Protein AF-A0A952ETC1-F1 (afdb_monomer_lite)

pLDDT: mean 70.65, std 22.31, range [25.22, 95.69]

Secondary structure (DSSP, 8-state):
----S-TTSGGG------HHHHT-HHHHHHHHHHB-TTSSEEEEEE--SS-TTSHHHHHHHHHHHHHHHHTSTTSTTTTPEEEEESHHHHHHHHHHHHHHHHHHHHHHHHHHHHHHHHHHHS-SHHHHHHHHHHHHHHHHHHHHHHHIIIIIS--PPPTTHHHHHHHHHHHHHHHHHHHHHHHHHHHHHTT--HHHHHHHHHHHHHHHHHHHHHHHHHHHHTTHHHHHHHHHHHTTS---------------------------------------------EEEEEE---

Structure (mmCIF, N/CA/C/O backbone):
data_AF-A0A952ETC1-F1
#
_entry.id   AF-A0A952ETC1-F1
#
loop_
_atom_site.group_PDB
_atom_site.id
_atom_site.type_symbol
_atom_site.label_atom_id
_atom_site.label_alt_id
_atom_site.label_comp_id
_atom_site.label_asym_id
_atom_site.label_entity_id
_atom_site.label_seq_id
_atom_site.pdbx_PDB_ins_code
_atom_site.Cartn_x
_atom_site.Cartn_y
_atom_site.Cartn_z
_atom_site.occupancy
_atom_site.B_iso_or_equiv
_atom_site.auth_seq_id
_atom_site.auth_comp_id
_ato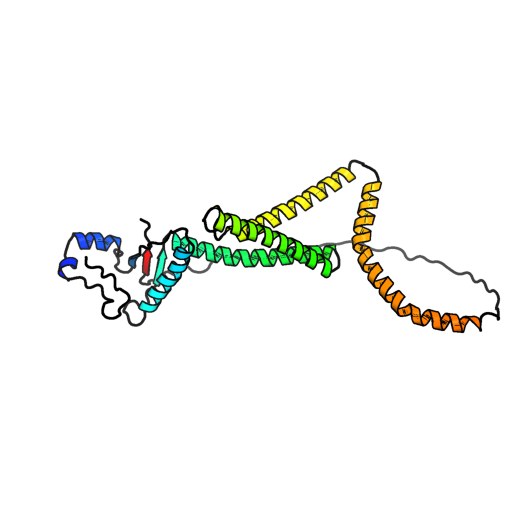m_site.auth_asym_id
_atom_site.auth_atom_id
_atom_site.pdbx_PDB_model_num
ATOM 1 N N . MET A 1 1 ? -15.601 1.749 38.474 1.00 36.84 1 MET A N 1
ATOM 2 C CA . MET A 1 1 ? -15.675 0.880 37.281 1.00 36.84 1 MET A CA 1
ATOM 3 C C . MET A 1 1 ? -14.584 -0.172 37.397 1.00 36.84 1 MET A C 1
ATOM 5 O O . MET A 1 1 ? -13.421 0.172 37.267 1.00 36.84 1 MET A O 1
ATOM 9 N N . ALA A 1 2 ? -14.925 -1.417 37.734 1.00 35.72 2 ALA A N 1
ATOM 10 C CA . ALA A 1 2 ? -13.946 -2.503 37.799 1.00 35.72 2 ALA A CA 1
ATOM 11 C C . ALA A 1 2 ? -13.837 -3.152 36.414 1.00 35.72 2 ALA A C 1
ATOM 13 O O . ALA A 1 2 ? -14.447 -4.184 36.149 1.00 35.72 2 ALA A O 1
ATOM 14 N N . MET A 1 3 ? -13.108 -2.505 35.508 1.00 43.03 3 MET A N 1
ATOM 15 C CA . MET A 1 3 ? -12.699 -3.138 34.259 1.00 43.03 3 MET A CA 1
ATOM 16 C C . MET A 1 3 ? -11.539 -4.069 34.627 1.00 43.03 3 MET A C 1
ATOM 18 O O . MET A 1 3 ? -10.438 -3.619 34.925 1.00 43.03 3 MET A O 1
ATOM 22 N N . ARG A 1 4 ? -11.834 -5.363 34.794 1.00 48.06 4 ARG A N 1
ATOM 23 C CA . ARG A 1 4 ? -10.835 -6.357 35.203 1.00 48.06 4 ARG A CA 1
ATOM 24 C C . ARG A 1 4 ? -9.867 -6.598 34.044 1.00 48.06 4 ARG A C 1
ATOM 26 O O . ARG A 1 4 ? -10.299 -6.939 32.949 1.00 48.06 4 ARG A O 1
ATOM 33 N N . ASN A 1 5 ? -8.568 -6.520 34.321 1.00 54.66 5 ASN A N 1
ATOM 34 C CA . ASN A 1 5 ? -7.472 -6.715 33.358 1.00 54.66 5 ASN A CA 1
ATOM 35 C C . ASN A 1 5 ? -7.361 -8.152 32.789 1.00 54.66 5 ASN A C 1
ATOM 37 O O . ASN A 1 5 ? -6.438 -8.448 32.036 1.00 54.66 5 ASN A O 1
ATOM 41 N N . ASN A 1 6 ? -8.302 -9.046 33.118 1.00 48.94 6 ASN A N 1
ATOM 42 C CA . ASN A 1 6 ? -8.265 -10.477 32.803 1.00 48.94 6 ASN A CA 1
ATOM 43 C C . ASN A 1 6 ? -9.378 -10.882 31.822 1.00 48.94 6 ASN A C 1
ATOM 45 O O . ASN A 1 6 ? -10.048 -11.894 32.011 1.00 48.94 6 ASN A O 1
ATOM 49 N N . ALA A 1 7 ? -9.571 -10.119 30.742 1.00 52.34 7 ALA A N 1
ATOM 50 C CA . ALA A 1 7 ? -10.543 -10.440 29.686 1.00 52.34 7 ALA A CA 1
ATOM 51 C C . ALA A 1 7 ? -10.217 -11.728 28.887 1.00 52.34 7 ALA A C 1
ATOM 53 O O . ALA A 1 7 ? -10.943 -12.084 27.965 1.00 52.34 7 ALA A O 1
ATOM 54 N N . ARG A 1 8 ? -9.120 -12.425 29.218 1.00 51.38 8 ARG A N 1
ATOM 55 C CA . ARG A 1 8 ? -8.713 -13.698 28.598 1.00 51.38 8 ARG A CA 1
ATOM 56 C C . ARG A 1 8 ? -9.362 -14.934 29.232 1.00 51.38 8 ARG A C 1
ATOM 58 O O . ARG A 1 8 ? -9.276 -16.006 28.644 1.00 51.38 8 ARG A O 1
ATOM 65 N N . GLU A 1 9 ? -9.993 -14.815 30.400 1.00 53.38 9 GLU A N 1
ATOM 66 C CA . GLU A 1 9 ? -10.604 -15.954 31.098 1.00 53.38 9 GLU A CA 1
ATOM 67 C C . GLU A 1 9 ? -12.117 -16.059 30.800 1.00 53.38 9 GLU A C 1
ATOM 69 O O . GLU A 1 9 ? -12.853 -15.101 31.054 1.00 53.38 9 GLU A O 1
ATOM 74 N N . PRO A 1 10 ? -12.625 -17.213 30.309 1.00 53.06 10 PRO A N 1
ATOM 75 C CA . PRO A 1 10 ? -14.028 -17.374 29.902 1.00 53.06 10 PRO A CA 1
ATOM 76 C C . PRO A 1 10 ? -15.057 -17.109 31.010 1.00 53.06 10 PRO A C 1
ATOM 78 O O . PRO A 1 10 ? -16.149 -16.623 30.735 1.00 53.06 10 PRO A O 1
ATOM 81 N N . SER A 1 11 ? -14.721 -17.397 32.271 1.00 50.69 11 SER A N 1
ATOM 82 C CA . SER A 1 11 ? -15.610 -17.216 33.432 1.00 50.69 11 SER A CA 1
ATOM 83 C C . SER A 1 11 ? -15.789 -15.752 33.855 1.00 50.69 11 SER A C 1
ATOM 85 O O . SER A 1 11 ? -16.624 -15.452 34.706 1.00 50.69 11 SER A O 1
ATOM 87 N N . MET A 1 12 ? -15.0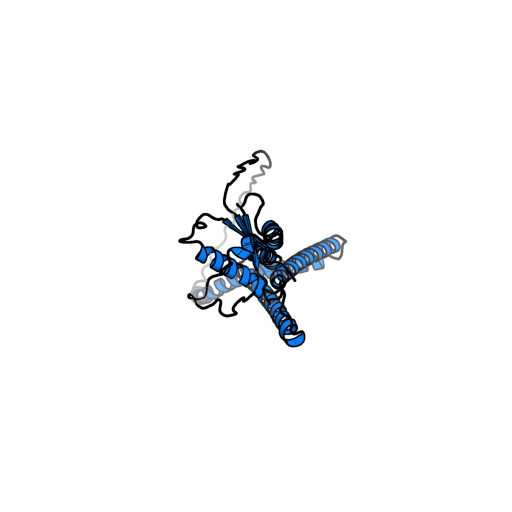06 -14.843 33.271 1.00 48.97 12 MET A N 1
ATOM 88 C CA . MET A 1 12 ? -14.950 -13.417 33.612 1.00 48.97 12 MET A CA 1
ATOM 89 C C . MET A 1 12 ? -15.312 -12.529 32.414 1.00 48.97 12 MET A C 1
ATOM 91 O O . MET A 1 12 ? -15.274 -11.301 32.510 1.00 48.97 12 MET A O 1
ATOM 95 N N . ALA A 1 13 ? -15.697 -13.148 31.293 1.00 51.47 13 ALA A N 1
ATOM 96 C CA . ALA A 1 13 ? -16.208 -12.494 30.100 1.00 51.47 13 ALA A CA 1
ATOM 97 C C . ALA A 1 13 ? -17.676 -12.093 30.317 1.00 51.47 13 ALA A C 1
ATOM 99 O O . ALA A 1 13 ? -18.609 -12.742 29.857 1.00 51.47 13 ALA A O 1
ATOM 100 N N . GLY A 1 14 ? -17.888 -11.022 31.077 1.00 55.41 14 GLY A N 1
ATOM 101 C CA . GLY A 1 14 ? -19.221 -10.489 31.317 1.00 55.41 14 GLY A CA 1
ATOM 102 C C . GLY A 1 14 ? -19.160 -9.080 31.878 1.00 55.41 14 GLY A C 1
ATOM 103 O O . GLY A 1 14 ? -18.545 -8.833 32.914 1.00 55.41 14 GLY A O 1
ATOM 104 N N . PHE A 1 15 ? -19.813 -8.145 31.196 1.00 68.12 15 PHE A N 1
ATOM 105 C CA . PHE A 1 15 ? -20.024 -6.800 31.712 1.00 68.12 15 PHE A CA 1
ATOM 106 C C . PHE A 1 15 ? -21.360 -6.772 32.460 1.00 68.12 15 PHE A C 1
ATOM 108 O O . PHE A 1 15 ? -22.423 -6.696 31.848 1.00 68.12 15 PHE A O 1
ATOM 115 N N . TYR A 1 16 ? -21.316 -6.888 33.789 1.00 69.06 16 TYR A N 1
ATOM 116 C CA . TYR A 1 16 ? -22.515 -6.792 34.620 1.00 69.06 16 TYR A CA 1
ATOM 117 C C . TYR A 1 16 ? -22.821 -5.326 34.933 1.00 69.06 16 TYR A C 1
ATOM 119 O O . TYR A 1 16 ? -22.073 -4.672 35.663 1.00 69.06 16 TYR A O 1
ATOM 127 N N . ILE A 1 17 ? -23.929 -4.817 34.390 1.00 72.31 17 ILE A N 1
ATOM 128 C CA . ILE A 1 17 ? -24.455 -3.486 34.707 1.00 72.31 17 ILE A CA 1
ATOM 129 C C . ILE A 1 17 ? -25.557 -3.652 35.758 1.00 72.31 17 ILE A C 1
ATOM 131 O O . ILE A 1 17 ? -26.601 -4.227 35.447 1.00 72.31 17 ILE A O 1
ATOM 135 N N . PRO A 1 18 ? -25.374 -3.146 36.989 1.00 78.69 18 PRO A N 1
ATOM 136 C CA . PRO A 1 18 ? -26.427 -3.158 37.992 1.00 78.69 18 PRO A CA 1
ATOM 137 C C . PRO A 1 18 ? -27.658 -2.377 37.504 1.00 78.69 18 PRO A C 1
ATOM 139 O O . PRO A 1 18 ? -27.510 -1.277 36.958 1.00 78.69 18 PRO A O 1
ATOM 142 N N . PRO A 1 19 ? -28.882 -2.877 37.743 1.00 77.69 19 PRO A N 1
ATOM 143 C CA . PRO A 1 19 ? -30.101 -2.250 37.237 1.00 77.69 19 PRO A CA 1
ATOM 144 C C . PRO A 1 19 ? -30.331 -0.833 37.784 1.00 77.69 19 PRO A C 1
ATOM 146 O O . PRO A 1 19 ? -30.998 -0.037 37.129 1.00 77.69 19 PRO A O 1
ATOM 149 N N . GLN A 1 20 ? -29.732 -0.469 38.928 1.00 79.31 20 GLN A N 1
ATOM 150 C CA . GLN A 1 20 ? -29.834 0.888 39.484 1.00 79.31 20 GLN A CA 1
ATOM 151 C C . GLN A 1 20 ? -29.141 1.947 38.607 1.00 79.31 20 GLN A C 1
ATOM 153 O O . GLN A 1 20 ? -29.544 3.110 38.597 1.00 79.31 20 GLN A O 1
ATOM 158 N N . ILE A 1 21 ? -28.106 1.561 37.850 1.00 80.00 21 ILE A N 1
ATOM 159 C CA . ILE A 1 21 ? -27.358 2.491 36.989 1.00 80.00 21 ILE A CA 1
ATOM 160 C C . ILE A 1 21 ? -28.161 2.814 35.723 1.00 80.00 21 ILE A C 1
ATOM 162 O O . ILE A 1 21 ? -28.109 3.940 35.235 1.00 80.00 21 ILE A O 1
ATOM 166 N N . LEU A 1 22 ? -28.987 1.875 35.249 1.00 77.94 22 LEU A N 1
ATOM 167 C CA . LEU A 1 22 ? -29.830 2.043 34.059 1.00 77.94 22 LEU A CA 1
ATOM 168 C C . LEU A 1 22 ? -30.889 3.148 34.226 1.00 77.94 22 LEU A C 1
ATOM 170 O O . LEU A 1 22 ? -31.339 3.739 33.244 1.00 77.94 22 LEU A O 1
ATOM 174 N N . THR A 1 23 ? -31.289 3.441 35.466 1.00 82.06 23 THR A N 1
ATOM 175 C CA . THR A 1 23 ? -32.297 4.464 35.777 1.00 82.06 23 THR A CA 1
ATOM 176 C C . THR A 1 23 ? -31.729 5.874 35.951 1.00 82.06 23 THR A C 1
ATOM 178 O O . THR A 1 23 ? -32.502 6.831 35.940 1.00 82.06 23 THR A O 1
ATOM 181 N N . ASN A 1 24 ? -30.406 6.029 36.075 1.00 88.50 24 ASN A N 1
ATOM 182 C CA . ASN A 1 24 ? -29.761 7.326 36.293 1.00 88.50 24 ASN A CA 1
ATOM 183 C C . ASN A 1 24 ? -29.835 8.216 35.027 1.00 88.50 24 ASN A C 1
ATOM 185 O O . ASN A 1 24 ? -29.625 7.748 33.905 1.00 88.50 24 ASN A O 1
ATOM 189 N N . SER A 1 25 ? -30.121 9.513 35.194 1.00 85.25 25 SER A N 1
ATOM 190 C CA . SER A 1 25 ? -30.147 10.509 34.112 1.00 85.25 25 SER A CA 1
ATOM 191 C C . SER A 1 25 ? -28.798 10.672 33.404 1.00 85.25 25 SER A C 1
ATOM 193 O O . SER A 1 25 ? -28.764 10.902 32.194 1.00 85.25 25 SER A O 1
ATOM 195 N N . GLU A 1 26 ? -27.686 10.506 34.123 1.00 84.06 26 GLU A N 1
ATOM 196 C CA . GLU A 1 26 ? -26.345 10.536 33.528 1.00 84.06 26 GLU A CA 1
ATOM 197 C C . GLU A 1 26 ? -26.126 9.348 32.589 1.00 84.06 26 GLU A C 1
ATOM 199 O O . GLU A 1 26 ? -25.650 9.518 31.467 1.00 84.06 26 GLU A O 1
ATOM 204 N N . PHE A 1 27 ? -26.555 8.152 33.006 1.00 84.38 27 PHE A N 1
ATOM 205 C CA . PHE A 1 27 ? -26.462 6.953 32.178 1.00 84.38 27 PHE A CA 1
ATOM 206 C C . PHE A 1 27 ? -27.333 7.069 30.928 1.00 84.38 27 PHE A C 1
ATOM 208 O O . PHE A 1 27 ? -26.881 6.716 29.845 1.00 84.38 27 PHE A O 1
ATOM 215 N N . LYS A 1 28 ? -28.550 7.619 31.043 1.00 83.25 28 LYS A N 1
ATOM 216 C CA . LYS A 1 28 ? -29.411 7.877 29.877 1.00 83.25 28 LYS A CA 1
ATOM 217 C C . LYS A 1 28 ? -28.748 8.831 28.886 1.00 83.25 28 LYS A C 1
ATOM 219 O O . LYS A 1 28 ? -28.743 8.548 27.694 1.00 83.25 28 LYS A O 1
ATOM 224 N N . THR A 1 29 ? -28.138 9.911 29.371 1.00 85.88 29 THR A N 1
ATOM 225 C CA . THR A 1 29 ? -27.403 10.858 28.520 1.00 85.88 29 THR A CA 1
ATOM 226 C C . THR A 1 29 ? -26.212 10.179 27.835 1.00 85.88 29 THR A C 1
ATOM 228 O O . THR A 1 29 ? -26.069 10.274 26.618 1.00 85.88 29 THR A O 1
ATOM 231 N N . ALA A 1 30 ? -25.400 9.415 28.570 1.00 83.88 30 ALA A N 1
ATOM 232 C CA . ALA A 1 30 ? -24.276 8.676 27.993 1.00 83.88 30 ALA A CA 1
ATOM 233 C C . ALA A 1 30 ? -24.737 7.609 26.982 1.00 83.88 30 ALA A C 1
ATOM 235 O O . ALA A 1 30 ? -24.149 7.474 25.909 1.00 83.88 30 ALA A O 1
ATOM 236 N N . ALA A 1 31 ? -25.829 6.897 27.274 1.00 84.25 31 ALA A N 1
ATOM 237 C CA . ALA A 1 31 ? -26.401 5.892 26.388 1.00 84.25 31 ALA A CA 1
ATOM 238 C C . ALA A 1 31 ? -26.824 6.491 25.041 1.00 84.25 31 ALA A C 1
ATOM 240 O O . ALA A 1 31 ? -26.605 5.845 24.024 1.00 84.25 31 ALA A O 1
ATOM 241 N N . THR A 1 32 ? -27.320 7.734 24.990 1.00 85.31 32 THR A N 1
ATOM 242 C CA . THR A 1 32 ? -27.654 8.390 23.706 1.00 85.31 32 THR A CA 1
ATOM 243 C C . THR A 1 32 ? -26.446 8.651 22.793 1.00 85.31 32 THR A C 1
ATOM 245 O O . THR A 1 32 ? -26.626 8.827 21.592 1.00 85.31 32 THR A O 1
ATOM 248 N N . MET A 1 33 ? -25.209 8.642 23.315 1.00 84.44 33 MET A N 1
ATOM 249 C CA . MET A 1 33 ? -23.984 8.795 22.506 1.00 84.44 33 MET A CA 1
ATOM 250 C C . MET A 1 33 ? -23.469 7.472 21.918 1.00 84.44 33 MET A C 1
ATOM 252 O O . MET A 1 33 ? -22.649 7.476 20.993 1.00 84.44 33 MET A O 1
ATOM 256 N N . PHE A 1 34 ? -23.906 6.343 22.480 1.00 85.81 34 PHE A N 1
ATOM 257 C CA . PHE A 1 34 ? -23.469 5.004 22.081 1.00 85.81 34 PHE A CA 1
ATOM 258 C C . PHE A 1 34 ? -24.598 4.156 21.507 1.00 85.81 34 PHE A C 1
ATOM 260 O O . PHE A 1 34 ? -24.323 3.207 20.792 1.00 85.81 34 PHE A O 1
ATOM 267 N N . VAL A 1 35 ? -25.857 4.481 21.766 1.00 88.44 35 VAL A N 1
ATOM 268 C CA . VAL A 1 35 ? -27.025 3.790 21.227 1.00 88.44 35 VAL A CA 1
ATOM 269 C C . VAL A 1 35 ? -27.810 4.790 20.395 1.00 88.44 35 VAL A C 1
ATOM 271 O O . VAL A 1 35 ? -28.105 5.896 20.845 1.00 88.44 35 VAL A O 1
ATOM 274 N N . SER A 1 36 ? -28.133 4.404 19.166 1.00 88.94 36 SER A N 1
ATOM 275 C CA . SER A 1 36 ? -28.965 5.210 18.277 1.00 88.94 36 SER A CA 1
ATOM 276 C C . SER A 1 36 ? -30.343 5.465 18.894 1.00 88.94 36 SER A C 1
ATOM 278 O O . SER A 1 36 ? -30.864 4.633 19.636 1.00 88.94 36 SER A O 1
ATOM 280 N N . ALA A 1 37 ? -30.969 6.590 18.542 1.00 84.81 37 ALA A N 1
ATOM 281 C CA . ALA A 1 37 ? -32.308 6.951 19.012 1.00 84.81 37 ALA A CA 1
ATOM 282 C C . ALA A 1 37 ? -33.375 5.893 18.667 1.00 84.81 37 ALA A C 1
ATOM 284 O O . ALA A 1 37 ? -34.371 5.766 19.373 1.00 84.81 37 ALA A O 1
ATOM 285 N N . ASP A 1 38 ? -33.158 5.122 17.597 1.00 86.00 38 ASP A N 1
ATOM 286 C CA . ASP A 1 38 ? -34.021 4.010 17.189 1.00 86.00 38 ASP A CA 1
ATOM 287 C C . ASP A 1 38 ? -33.687 2.675 17.882 1.00 86.00 38 ASP A C 1
ATOM 289 O O . ASP A 1 38 ? -34.402 1.697 17.680 1.00 86.00 38 ASP A O 1
ATOM 293 N N . GLY A 1 39 ? -32.608 2.596 18.668 1.00 83.81 39 GLY A N 1
ATOM 294 C CA . GLY A 1 39 ? -32.148 1.374 19.334 1.00 83.81 39 GLY A CA 1
ATOM 295 C C . GLY A 1 39 ? -31.581 0.296 18.401 1.00 83.81 39 GLY A C 1
ATOM 296 O O . GLY A 1 39 ? -31.298 -0.809 18.857 1.00 83.81 39 GLY A O 1
ATOM 297 N N . HIS A 1 40 ? -31.410 0.581 17.105 1.00 86.06 40 HIS A N 1
ATOM 298 C CA . HIS A 1 40 ? -30.961 -0.409 16.115 1.00 86.06 40 HIS A CA 1
ATOM 299 C C . HIS A 1 40 ? -29.460 -0.357 15.831 1.00 86.06 40 HIS A C 1
ATOM 301 O O . HIS A 1 40 ? -28.936 -1.259 15.171 1.00 86.06 40 HIS A O 1
ATOM 307 N N . ALA A 1 41 ? -28.769 0.670 16.324 1.00 87.06 41 ALA A N 1
ATOM 308 C CA . ALA A 1 41 ? -27.326 0.763 16.227 1.00 87.06 41 ALA A CA 1
ATOM 309 C C . ALA A 1 41 ? -26.684 1.011 17.584 1.00 87.06 41 ALA A C 1
ATOM 311 O O . ALA A 1 41 ? -27.166 1.828 18.371 1.00 87.06 41 ALA A O 1
ATOM 312 N N . VAL A 1 42 ? -25.587 0.301 17.831 1.00 88.44 42 VAL A N 1
ATOM 313 C CA . VAL A 1 42 ? -24.763 0.467 19.026 1.00 88.44 42 VAL A CA 1
ATOM 314 C C . VAL A 1 42 ? -23.333 0.724 18.587 1.00 88.44 42 VAL A C 1
ATOM 316 O O . VAL A 1 42 ? -22.808 0.049 17.697 1.00 88.44 42 VAL A O 1
ATOM 319 N N . ARG A 1 43 ? -22.720 1.725 19.210 1.00 87.81 43 ARG A N 1
ATOM 320 C CA . ARG A 1 43 ? -21.349 2.136 19.006 1.00 87.81 43 ARG A CA 1
ATOM 321 C C . ARG A 1 43 ? -20.489 1.636 20.150 1.00 87.81 43 ARG A C 1
ATOM 323 O O . ARG A 1 43 ? -20.784 1.921 21.306 1.00 87.81 43 ARG A O 1
ATOM 330 N N . TYR A 1 44 ? -19.405 0.946 19.823 1.00 86.50 44 TYR A N 1
ATOM 331 C CA . TYR A 1 44 ? -18.374 0.596 20.796 1.00 86.50 44 TYR A CA 1
ATOM 332 C C . TYR A 1 44 ? -17.127 1.425 20.543 1.00 86.50 44 TYR A C 1
ATOM 334 O O . TYR A 1 44 ? -16.705 1.565 19.395 1.00 86.50 44 TYR A O 1
ATOM 342 N N . LEU A 1 45 ? -16.561 1.965 21.621 1.00 85.81 45 LEU A N 1
ATOM 343 C CA . LEU A 1 45 ? -15.264 2.620 21.605 1.00 85.81 45 LEU A CA 1
ATOM 344 C C . LEU A 1 45 ? -14.211 1.602 22.029 1.00 85.81 45 LEU A C 1
ATOM 346 O O . LEU A 1 45 ? -14.239 1.118 23.159 1.00 85.81 45 LEU A O 1
ATOM 350 N N . VAL A 1 46 ? -13.300 1.278 21.119 1.00 85.62 46 VAL A N 1
ATOM 351 C CA . VAL A 1 46 ? -12.127 0.456 21.423 1.00 85.62 46 VAL A CA 1
ATOM 352 C C . VAL A 1 46 ? -10.919 1.373 21.330 1.00 85.62 46 VAL A C 1
ATOM 354 O O . VAL A 1 46 ? -10.749 2.057 20.326 1.00 85.62 46 VAL A O 1
ATOM 357 N N . GLN A 1 47 ? -10.124 1.420 22.393 1.00 84.69 47 GLN A N 1
ATOM 358 C CA . GLN A 1 47 ? -8.884 2.182 22.450 1.00 84.69 47 GLN A CA 1
ATOM 359 C C . GLN A 1 47 ? -7.726 1.194 22.557 1.00 84.69 47 GLN A C 1
ATOM 361 O O . GLN A 1 47 ? -7.793 0.229 23.319 1.00 84.69 47 GLN A O 1
ATOM 366 N N . THR A 1 48 ? -6.700 1.415 21.747 1.00 83.44 48 THR A N 1
ATOM 367 C CA . THR A 1 48 ? -5.537 0.537 21.612 1.00 83.44 48 THR A CA 1
ATOM 368 C C . THR A 1 48 ? -4.286 1.326 21.962 1.00 83.44 48 THR A C 1
ATOM 370 O O . THR A 1 48 ? -4.179 2.478 21.554 1.00 83.44 48 THR A O 1
ATOM 373 N N . ASP A 1 49 ? -3.312 0.702 22.622 1.00 86.75 49 ASP A N 1
ATOM 374 C CA . ASP A 1 49 ? -2.036 1.350 22.978 1.00 86.75 49 ASP A CA 1
ATOM 375 C C . ASP A 1 49 ? -1.056 1.482 21.789 1.00 86.75 49 ASP A C 1
ATOM 377 O O . ASP A 1 49 ? 0.096 1.879 21.956 1.00 86.75 49 ASP A O 1
ATOM 381 N N . LEU A 1 50 ? -1.485 1.104 20.580 1.00 86.75 50 LEU A N 1
ATOM 382 C CA . LEU A 1 50 ? -0.668 1.115 19.368 1.00 86.75 50 LEU A CA 1
ATOM 383 C C . LEU A 1 50 ? -0.723 2.472 18.658 1.00 86.75 50 LEU A C 1
ATOM 385 O O . LEU A 1 50 ? -1.763 3.129 18.631 1.00 86.75 50 LEU A O 1
ATOM 389 N N . ASP A 1 51 ? 0.381 2.838 18.002 1.00 84.88 51 ASP A N 1
ATOM 390 C CA . ASP A 1 51 ? 0.433 4.003 17.114 1.00 84.88 51 ASP A CA 1
ATOM 391 C C . ASP A 1 51 ? -0.590 3.846 15.970 1.00 84.88 51 ASP A C 1
ATOM 393 O O . ASP A 1 51 ? -0.496 2.876 15.206 1.00 84.88 51 ASP A O 1
ATOM 397 N N . PRO A 1 52 ? -1.540 4.785 15.798 1.00 83.38 52 PRO A N 1
ATOM 398 C CA . PRO A 1 52 ? -2.570 4.696 14.766 1.00 83.38 52 PRO A CA 1
ATOM 399 C C . PRO A 1 52 ? -2.035 4.724 13.323 1.00 83.38 52 PRO A C 1
ATOM 401 O O . PRO A 1 52 ? -2.766 4.362 12.395 1.00 83.38 52 PRO A O 1
ATOM 404 N N . PHE A 1 53 ? -0.781 5.136 13.113 1.00 83.38 53 PHE A N 1
ATOM 405 C CA . PHE A 1 53 ? -0.106 5.089 11.811 1.00 83.38 53 PHE A CA 1
ATOM 406 C C . PHE A 1 53 ? 0.768 3.841 11.621 1.00 83.38 53 PHE A C 1
ATOM 408 O O . PHE A 1 53 ? 1.233 3.575 10.508 1.00 83.38 53 PHE A O 1
ATOM 415 N N . GLY A 1 54 ? 0.969 3.053 12.678 1.00 86.31 54 GLY A N 1
ATOM 416 C CA . GLY A 1 54 ? 1.755 1.830 12.646 1.00 86.31 54 GLY A CA 1
ATOM 417 C C . GLY A 1 54 ? 1.035 0.689 11.926 1.00 86.31 54 GLY A C 1
ATOM 418 O O . GLY A 1 54 ? -0.187 0.546 11.990 1.00 86.31 54 GLY A O 1
ATOM 419 N N . THR A 1 55 ? 1.799 -0.197 11.281 1.00 88.62 55 THR A N 1
ATOM 420 C CA . THR A 1 55 ? 1.230 -1.397 10.640 1.00 88.62 55 THR A CA 1
ATOM 421 C C . THR A 1 55 ? 0.578 -2.333 11.654 1.00 88.62 55 THR A C 1
ATOM 423 O O . THR A 1 55 ? -0.414 -2.968 11.332 1.00 88.62 55 THR A O 1
ATOM 426 N N . GLN A 1 56 ? 1.080 -2.369 12.893 1.00 89.69 56 GLN A N 1
ATOM 427 C CA . GLN A 1 56 ? 0.510 -3.188 13.965 1.00 89.69 56 GLN A CA 1
ATOM 428 C C . GLN A 1 56 ? -0.928 -2.774 14.309 1.00 89.69 56 GLN A C 1
ATOM 430 O O . GLN A 1 56 ? -1.776 -3.641 14.499 1.00 89.69 56 GLN A O 1
ATOM 435 N N . ALA A 1 57 ? -1.222 -1.467 14.347 1.00 88.81 57 ALA A N 1
ATOM 436 C CA . ALA A 1 57 ? -2.578 -0.978 14.590 1.00 88.81 57 ALA A CA 1
ATOM 437 C C . ALA A 1 57 ? -3.517 -1.343 13.435 1.00 88.81 57 ALA A C 1
ATOM 439 O O . ALA A 1 57 ? -4.652 -1.743 13.676 1.00 88.81 57 ALA A O 1
ATOM 440 N N . MET A 1 58 ? -3.034 -1.270 12.189 1.00 91.00 58 MET A N 1
ATOM 441 C CA . MET A 1 58 ? -3.793 -1.701 11.007 1.00 91.00 58 MET A CA 1
ATOM 442 C C . MET A 1 58 ? -4.081 -3.207 11.042 1.00 91.00 58 MET A C 1
ATOM 444 O O . MET A 1 58 ? -5.213 -3.619 10.816 1.00 91.00 58 MET A O 1
ATOM 448 N N . ASP A 1 59 ? -3.085 -4.029 11.381 1.00 91.62 59 ASP A N 1
ATOM 449 C CA . ASP A 1 59 ? -3.237 -5.486 11.458 1.00 91.62 59 ASP A CA 1
ATOM 450 C C . ASP A 1 59 ? -4.196 -5.891 12.603 1.00 91.62 59 ASP A C 1
ATOM 452 O O . ASP A 1 59 ? -4.938 -6.871 12.497 1.00 91.62 59 ASP A O 1
ATOM 456 N N . GLN A 1 60 ? -4.241 -5.107 13.688 1.00 91.25 60 GLN A N 1
ATOM 457 C CA . GLN A 1 60 ? -5.152 -5.331 14.812 1.00 91.25 60 GLN A CA 1
ATOM 458 C C . GLN A 1 60 ? -6.627 -5.078 14.454 1.00 91.25 60 GLN A C 1
ATOM 460 O O . GLN A 1 60 ? -7.506 -5.705 15.045 1.00 91.25 60 GLN A O 1
ATOM 465 N N . VAL A 1 61 ? -6.926 -4.229 13.462 1.00 92.00 61 VAL A N 1
ATOM 466 C CA . VAL A 1 61 ? -8.305 -3.982 12.989 1.00 92.00 61 VAL A CA 1
ATOM 467 C C . VAL A 1 61 ? -8.966 -5.284 12.538 1.00 92.00 61 VAL A C 1
ATOM 469 O O . VAL A 1 61 ? -10.105 -5.558 12.924 1.00 92.00 61 VAL A O 1
ATOM 472 N N . ALA A 1 62 ? -8.245 -6.114 11.778 1.00 90.31 62 ALA A N 1
ATOM 473 C CA . ALA A 1 62 ? -8.740 -7.414 11.332 1.00 90.31 62 ALA A CA 1
ATOM 474 C C . ALA A 1 62 ? -9.012 -8.346 12.522 1.00 90.31 62 ALA A C 1
ATOM 476 O O . ALA A 1 62 ? -10.081 -8.942 12.604 1.00 90.31 62 ALA A O 1
ATOM 477 N N . GLN A 1 63 ? -8.105 -8.385 13.503 1.00 90.00 63 GLN A N 1
ATOM 478 C CA . GLN A 1 63 ? -8.271 -9.202 14.711 1.00 90.00 63 GLN A CA 1
ATOM 479 C C . GLN A 1 63 ? -9.491 -8.780 15.539 1.00 90.00 63 GLN A C 1
ATOM 481 O O . GLN A 1 63 ? -10.223 -9.633 16.037 1.00 90.00 63 GLN A O 1
ATOM 486 N N . ILE A 1 64 ? -9.736 -7.472 15.671 1.00 90.19 64 ILE A N 1
ATOM 487 C CA . ILE A 1 64 ? -10.915 -6.937 16.367 1.00 90.19 64 ILE A CA 1
ATOM 488 C C . ILE A 1 64 ? -12.191 -7.338 15.624 1.00 90.19 64 ILE A C 1
ATOM 490 O O . ILE A 1 64 ? -13.153 -7.787 16.248 1.00 90.19 64 ILE A O 1
ATOM 494 N N . MET A 1 65 ? -12.201 -7.204 14.296 1.00 90.69 65 MET A N 1
ATOM 495 C CA . MET A 1 65 ? -13.343 -7.587 13.468 1.00 90.69 65 MET A CA 1
ATOM 496 C C . MET A 1 65 ? -13.625 -9.089 13.530 1.00 90.69 65 MET A C 1
ATOM 498 O O . MET A 1 65 ? -14.784 -9.479 13.668 1.00 90.69 65 MET A O 1
ATOM 502 N N . ASP A 1 66 ? -12.592 -9.927 13.479 1.00 90.69 66 ASP A N 1
ATOM 503 C CA . ASP A 1 66 ? -12.722 -11.380 13.573 1.00 90.69 66 ASP A CA 1
ATOM 504 C C . ASP A 1 66 ? -13.205 -11.810 14.958 1.00 90.69 66 ASP A C 1
ATOM 506 O O . ASP A 1 66 ? -14.131 -12.616 15.061 1.00 90.69 66 ASP A O 1
ATOM 510 N N . ALA A 1 67 ? -12.664 -11.218 16.027 1.00 88.38 67 ALA A N 1
ATOM 511 C CA . ALA A 1 67 ? -13.136 -11.453 17.388 1.00 88.38 67 ALA A CA 1
ATOM 512 C C . ALA A 1 67 ? -14.618 -11.069 17.532 1.00 88.38 67 ALA A C 1
ATOM 514 O O . ALA A 1 67 ? -15.416 -11.859 18.040 1.00 88.38 67 ALA A O 1
ATOM 515 N N . ALA A 1 68 ? -15.012 -9.903 17.014 1.00 87.69 68 ALA A N 1
ATOM 516 C CA . ALA A 1 68 ? -16.392 -9.439 17.063 1.00 87.69 68 ALA A CA 1
ATOM 517 C C . ALA A 1 68 ? -17.336 -10.359 16.269 1.00 87.69 68 ALA A C 1
ATOM 519 O O . ALA A 1 68 ? -18.389 -10.734 16.780 1.00 87.69 68 ALA A O 1
ATOM 520 N N . ARG A 1 69 ? -16.940 -10.796 15.063 1.00 88.62 69 ARG A N 1
ATOM 521 C CA . ARG A 1 69 ? -17.699 -11.768 14.253 1.00 88.62 69 ARG A CA 1
ATOM 522 C C . ARG A 1 69 ? -17.792 -13.134 14.926 1.00 88.62 69 ARG A C 1
ATOM 524 O O . ARG A 1 69 ? -18.846 -13.756 14.874 1.00 88.62 69 ARG A O 1
ATOM 531 N N . SER A 1 70 ? -16.724 -13.588 15.581 1.00 86.94 70 SER A N 1
ATOM 532 C CA . SER A 1 70 ? -16.694 -14.874 16.290 1.00 86.94 70 SER A CA 1
ATOM 533 C C . SER A 1 70 ? -17.595 -14.904 17.528 1.00 86.94 70 SER A C 1
ATOM 535 O O . SER A 1 70 ? -18.035 -15.978 17.929 1.00 86.94 70 SER A O 1
ATOM 537 N N . ALA A 1 71 ? -17.910 -13.736 18.099 1.00 84.31 71 ALA A N 1
ATOM 538 C CA . ALA A 1 71 ? -18.794 -13.591 19.252 1.00 84.31 71 ALA A CA 1
ATOM 539 C C . ALA A 1 71 ? -20.286 -13.449 18.883 1.00 84.31 71 ALA A C 1
ATOM 541 O O . ALA A 1 71 ? -21.137 -13.507 19.768 1.00 84.31 71 ALA A O 1
ATOM 542 N N . GLN A 1 72 ? -20.632 -13.259 17.602 1.00 83.88 72 GLN A N 1
ATOM 543 C CA . GLN A 1 72 ? -22.032 -13.145 17.160 1.00 83.88 72 GLN A CA 1
ATOM 544 C C . GLN A 1 72 ? -22.850 -14.448 17.229 1.00 83.88 72 GLN A C 1
ATOM 546 O O . GLN A 1 72 ? -24.033 -14.367 17.581 1.00 83.88 72 GLN A O 1
ATOM 551 N N . PRO A 1 73 ? -22.309 -15.630 16.866 1.00 84.88 73 PRO A N 1
ATOM 552 C CA . PRO A 1 73 ? -23.079 -16.867 16.854 1.00 84.88 73 PRO A CA 1
ATOM 553 C C . PRO A 1 73 ? -23.667 -17.180 18.233 1.00 84.88 73 PRO A C 1
ATOM 555 O O . PRO A 1 73 ? -23.015 -16.977 19.253 1.00 84.88 73 PRO A O 1
ATOM 558 N N . ASN A 1 74 ? -24.886 -17.726 18.258 1.00 81.88 74 ASN A N 1
ATOM 559 C CA . ASN A 1 74 ? -25.622 -18.077 19.483 1.00 81.88 74 ASN A CA 1
ATOM 560 C C . ASN A 1 74 ? -26.068 -16.877 20.346 1.00 81.88 74 ASN A C 1
ATOM 562 O O . ASN A 1 74 ? -26.335 -17.039 21.535 1.00 81.88 74 ASN A O 1
ATOM 566 N N . THR A 1 75 ? -26.189 -15.684 19.754 1.00 81.75 75 THR A N 1
ATOM 567 C CA . THR A 1 75 ? -26.725 -14.480 20.414 1.00 81.75 75 THR A CA 1
ATOM 568 C C . THR A 1 75 ? -27.913 -13.897 19.640 1.00 81.75 75 THR A C 1
ATOM 570 O O . THR A 1 75 ? -28.091 -14.178 18.455 1.00 81.75 75 THR A O 1
ATOM 573 N N . GLU A 1 76 ? -28.697 -13.008 20.263 1.00 81.00 76 GLU A N 1
ATOM 574 C CA . GLU A 1 76 ? -29.768 -12.250 19.579 1.00 81.00 76 GLU A CA 1
ATOM 575 C C . GLU A 1 76 ? -29.254 -11.273 18.495 1.00 81.00 76 GLU A C 1
ATOM 577 O O . GLU A 1 76 ? -30.033 -10.611 17.801 1.00 81.00 76 GLU A O 1
ATOM 582 N N . LEU A 1 77 ? -27.929 -11.162 18.362 1.00 79.38 77 LEU A N 1
ATOM 583 C CA . LEU A 1 77 ? -27.212 -10.300 17.424 1.00 79.38 77 LEU A CA 1
ATOM 584 C C . LEU A 1 77 ? -26.571 -11.094 16.274 1.00 79.38 77 LEU A C 1
ATOM 586 O O . LEU A 1 77 ? -25.740 -10.544 15.548 1.00 79.38 77 LEU A O 1
ATOM 590 N N . ALA A 1 78 ? -26.957 -12.360 16.076 1.00 80.81 78 ALA A N 1
ATOM 591 C CA . ALA A 1 78 ? -26.421 -13.210 15.011 1.00 80.81 78 ALA A CA 1
ATOM 592 C C . ALA A 1 78 ? -26.544 -12.575 13.607 1.00 80.81 78 ALA A C 1
ATOM 594 O O . ALA A 1 78 ? -25.614 -12.666 12.811 1.00 80.81 78 ALA A O 1
ATOM 595 N N . ASP A 1 79 ? -27.642 -11.858 13.334 1.00 83.81 79 ASP A N 1
ATOM 596 C CA . ASP A 1 79 ? -27.891 -11.182 12.048 1.00 83.81 79 ASP A CA 1
ATOM 597 C C . ASP A 1 79 ? -27.397 -9.722 11.990 1.00 83.81 79 ASP A C 1
ATOM 599 O O . ASP A 1 79 ? -27.678 -8.992 11.029 1.00 83.81 79 ASP A O 1
ATOM 603 N N . ALA A 1 80 ? -26.694 -9.247 13.023 1.00 86.00 80 ALA A N 1
ATOM 604 C CA . ALA A 1 80 ? -26.211 -7.872 13.064 1.00 86.00 80 ALA A CA 1
ATOM 605 C C . ALA A 1 80 ? -25.044 -7.656 12.085 1.00 86.00 80 ALA A C 1
ATOM 607 O O . ALA A 1 80 ? -24.163 -8.501 11.925 1.00 86.00 80 ALA A O 1
ATOM 608 N N . THR A 1 81 ? -25.012 -6.491 11.439 1.00 89.06 81 THR A N 1
ATOM 609 C CA . THR A 1 81 ? -23.866 -6.078 10.624 1.00 89.06 81 THR A CA 1
ATOM 610 C C . THR A 1 81 ? -22.845 -5.398 11.524 1.00 89.06 81 THR A C 1
ATOM 612 O O . THR A 1 81 ? -23.170 -4.390 12.145 1.00 89.06 81 THR A O 1
ATOM 615 N N . ILE A 1 82 ? -21.615 -5.909 11.558 1.00 89.81 82 ILE A N 1
ATOM 616 C CA . ILE A 1 82 ? -20.497 -5.262 12.250 1.00 89.81 82 ILE A CA 1
ATOM 617 C C . ILE A 1 82 ? -19.718 -4.414 11.248 1.00 89.81 82 ILE A C 1
ATOM 619 O O . ILE A 1 82 ? -19.286 -4.919 10.209 1.00 89.81 82 ILE A O 1
ATOM 623 N N . SER A 1 83 ? -19.524 -3.146 11.589 1.00 90.81 83 SER A N 1
ATOM 624 C CA . SER A 1 83 ? -18.690 -2.198 10.856 1.00 90.81 83 SER A CA 1
ATOM 625 C C . SER A 1 83 ? -17.663 -1.596 11.805 1.00 90.81 83 SER A C 1
ATOM 627 O O . SER A 1 83 ? -17.974 -1.344 12.968 1.00 90.81 83 SER A O 1
ATOM 629 N N . ILE A 1 84 ? -16.462 -1.326 11.304 1.00 91.50 84 ILE A N 1
ATOM 630 C CA . ILE A 1 84 ? -15.410 -0.638 12.050 1.00 91.50 84 ILE A CA 1
ATOM 631 C C . ILE A 1 84 ? -15.098 0.699 11.388 1.00 91.50 84 ILE A C 1
ATOM 633 O O . ILE A 1 84 ? -15.132 0.825 10.166 1.00 91.50 84 ILE A O 1
ATOM 637 N N . ALA A 1 85 ? -14.832 1.710 12.202 1.00 89.69 85 ALA A N 1
ATOM 638 C CA . ALA A 1 85 ? -14.418 3.028 11.751 1.00 89.69 85 ALA A CA 1
ATOM 639 C C . ALA A 1 85 ? -13.303 3.550 12.654 1.00 89.69 85 ALA A C 1
ATOM 641 O O . ALA A 1 85 ? -13.223 3.184 13.822 1.00 89.69 85 ALA A O 1
ATOM 642 N N . GLY A 1 86 ? -12.457 4.421 12.118 1.00 89.94 86 GLY A N 1
ATOM 643 C CA . GLY A 1 86 ? -11.304 4.971 12.824 1.00 89.94 86 GLY A CA 1
ATOM 644 C C . GLY A 1 86 ? -10.097 5.056 11.903 1.00 89.94 86 GLY A C 1
ATOM 645 O O . GLY A 1 86 ? -10.079 4.455 10.829 1.00 89.94 86 GLY A O 1
ATOM 646 N N . LEU A 1 87 ? -9.081 5.806 12.320 1.00 90.12 87 LEU A N 1
ATOM 647 C CA . LEU A 1 87 ? -7.894 6.037 11.498 1.00 90.12 87 LEU A CA 1
ATOM 648 C C . LEU A 1 87 ? -7.139 4.738 11.143 1.00 90.12 87 LEU A C 1
ATOM 650 O O . LEU A 1 87 ? -6.838 4.558 9.962 1.00 90.12 87 LEU A O 1
ATOM 654 N N . PRO A 1 88 ? -6.916 3.785 12.075 1.00 91.19 88 PRO A N 1
ATOM 655 C CA . PRO A 1 88 ? -6.271 2.517 11.728 1.00 91.19 88 PRO A CA 1
ATOM 656 C C . PRO A 1 88 ? -7.096 1.676 10.750 1.00 91.19 88 PRO A C 1
ATOM 658 O O . PRO A 1 88 ? -6.522 1.027 9.883 1.00 91.19 88 PRO A O 1
ATOM 661 N N . ALA A 1 89 ? -8.430 1.721 10.853 1.00 91.75 89 ALA A N 1
ATOM 662 C CA . ALA A 1 89 ? -9.330 0.988 9.963 1.00 91.75 89 ALA A CA 1
ATOM 663 C C . ALA A 1 89 ? -9.304 1.550 8.538 1.00 91.75 89 ALA A C 1
ATOM 665 O O . ALA A 1 89 ? -9.129 0.801 7.584 1.00 91.75 89 ALA A O 1
ATOM 666 N N . VAL A 1 90 ? -9.369 2.879 8.400 1.00 92.88 90 VAL A N 1
ATOM 667 C CA . VAL A 1 90 ? -9.233 3.545 7.096 1.00 92.88 90 VAL A CA 1
ATOM 668 C C . VAL A 1 90 ? -7.862 3.259 6.483 1.00 92.88 90 VAL A C 1
ATOM 670 O O . VAL A 1 90 ? -7.770 2.950 5.299 1.00 92.88 90 VAL A O 1
ATOM 673 N N . ASN A 1 91 ? -6.789 3.324 7.273 1.00 92.31 91 ASN A N 1
ATOM 674 C CA . ASN A 1 91 ? -5.446 3.042 6.770 1.00 92.31 91 ASN A CA 1
ATOM 675 C C . ASN A 1 91 ? -5.260 1.571 6.372 1.00 92.31 91 ASN A C 1
ATOM 677 O O . ASN A 1 91 ? -4.571 1.307 5.389 1.00 92.31 91 ASN A O 1
ATOM 681 N N . ALA A 1 92 ? -5.868 0.628 7.099 1.00 92.06 92 ALA A N 1
ATOM 682 C CA . ALA A 1 92 ? -5.872 -0.787 6.734 1.00 92.06 92 ALA A CA 1
ATOM 683 C C . ALA A 1 92 ? -6.563 -1.005 5.379 1.00 92.06 92 ALA A C 1
ATOM 685 O O . ALA A 1 92 ? -5.965 -1.606 4.488 1.00 92.06 92 ALA A O 1
ATOM 686 N N . ASP A 1 93 ? -7.748 -0.416 5.183 1.00 92.69 93 ASP A N 1
ATOM 687 C CA . ASP A 1 93 ? -8.466 -0.479 3.906 1.00 92.69 93 ASP A CA 1
ATOM 688 C C . ASP A 1 93 ? -7.620 0.110 2.767 1.00 92.69 93 ASP A C 1
ATOM 690 O O . ASP A 1 93 ? -7.430 -0.522 1.726 1.00 92.69 93 ASP A O 1
ATOM 694 N N . VAL A 1 94 ? -7.046 1.305 2.964 1.00 92.81 94 VAL A N 1
ATOM 695 C CA . VAL A 1 94 ? -6.174 1.947 1.965 1.00 92.81 94 VAL A CA 1
ATOM 696 C C . VAL A 1 94 ? -4.956 1.076 1.656 1.00 92.81 94 VAL A C 1
ATOM 698 O O . VAL A 1 94 ? -4.584 0.948 0.489 1.00 92.81 94 VAL A O 1
ATOM 701 N N . ARG A 1 95 ? -4.333 0.463 2.667 1.00 92.31 95 ARG A N 1
ATOM 702 C CA . ARG A 1 95 ? -3.183 -0.433 2.493 1.00 92.31 95 ARG A CA 1
ATOM 703 C C . ARG A 1 95 ? -3.556 -1.675 1.684 1.00 92.31 95 ARG A C 1
ATOM 705 O O . ARG A 1 95 ? -2.758 -2.096 0.845 1.00 92.31 95 ARG A O 1
ATOM 712 N N . ASP A 1 96 ? -4.740 -2.238 1.887 1.00 92.06 96 ASP A N 1
ATOM 713 C CA . ASP A 1 96 ? -5.212 -3.400 1.131 1.00 92.06 96 ASP A CA 1
ATOM 714 C C . ASP A 1 96 ? -5.466 -3.067 -0.342 1.00 92.06 96 ASP A C 1
ATOM 716 O O . ASP A 1 96 ? -4.945 -3.766 -1.221 1.00 92.06 96 ASP A O 1
ATOM 720 N N . TYR A 1 97 ? -6.158 -1.957 -0.625 1.00 92.31 97 TYR A N 1
ATOM 721 C CA . TYR A 1 97 ? -6.311 -1.454 -1.996 1.00 92.31 97 TYR A CA 1
ATOM 722 C C . TYR A 1 97 ? -4.951 -1.172 -2.639 1.00 92.31 97 TYR A C 1
ATOM 724 O O . TYR A 1 97 ? -4.670 -1.638 -3.742 1.00 92.31 97 TYR A O 1
ATOM 732 N N . TYR A 1 98 ? -4.062 -0.491 -1.915 1.00 93.19 98 TYR A N 1
ATOM 733 C CA . TYR A 1 98 ? -2.720 -0.171 -2.387 1.00 93.19 98 TYR A CA 1
ATOM 734 C C . TYR A 1 98 ? -1.913 -1.426 -2.734 1.00 93.19 98 TYR A C 1
ATOM 736 O O . TYR A 1 98 ? -1.278 -1.483 -3.784 1.00 93.19 98 TYR A O 1
ATOM 744 N N . ASN A 1 99 ? -1.934 -2.452 -1.881 1.00 91.19 99 ASN A N 1
ATOM 745 C CA . ASN A 1 99 ? -1.215 -3.702 -2.122 1.00 91.19 99 ASN A CA 1
ATOM 746 C C . ASN A 1 99 ? -1.757 -4.451 -3.342 1.00 91.19 99 ASN A C 1
ATOM 748 O O . ASN A 1 99 ? -0.977 -5.039 -4.098 1.00 91.19 99 ASN A O 1
ATOM 752 N N . HIS A 1 100 ? -3.077 -4.452 -3.527 1.00 92.50 100 HIS A N 1
ATOM 753 C CA . HIS A 1 100 ? -3.707 -5.071 -4.685 1.00 92.50 100 HIS A CA 1
ATOM 754 C C . HIS A 1 100 ? -3.309 -4.351 -5.979 1.00 92.50 100 HIS A C 1
ATOM 756 O O . HIS A 1 100 ? -2.772 -4.978 -6.900 1.00 92.50 100 HIS A O 1
ATOM 762 N N . ASP A 1 101 ? -3.470 -3.029 -6.002 1.0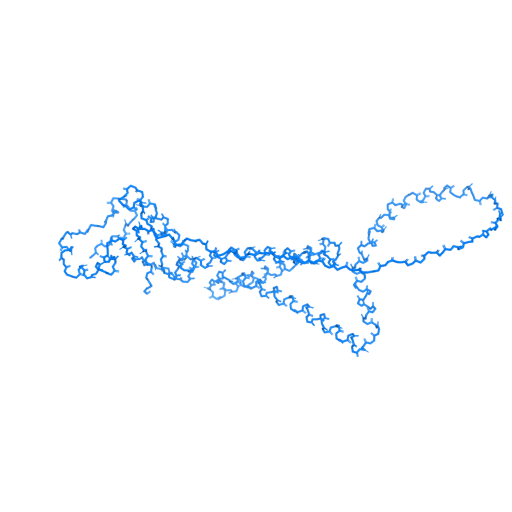0 93.50 101 ASP A N 1
ATOM 763 C CA . ASP A 1 101 ? -3.155 -2.194 -7.157 1.00 93.50 101 ASP A CA 1
ATOM 764 C C . ASP A 1 101 ? -1.663 -2.234 -7.484 1.00 93.50 101 ASP A C 1
ATOM 766 O O . ASP A 1 101 ? -1.289 -2.402 -8.643 1.00 93.50 101 ASP A O 1
ATOM 770 N N . MET A 1 102 ? -0.783 -2.181 -6.481 1.00 92.75 102 MET A N 1
ATOM 771 C CA . MET A 1 102 ? 0.663 -2.264 -6.699 1.00 92.75 102 MET A CA 1
ATOM 772 C C . MET A 1 102 ? 1.092 -3.591 -7.307 1.00 92.75 102 MET A C 1
ATOM 774 O O . MET A 1 102 ? 1.940 -3.597 -8.196 1.00 92.75 102 MET A O 1
ATOM 778 N N . ARG A 1 103 ? 0.516 -4.724 -6.886 1.00 92.06 103 ARG A N 1
ATOM 779 C CA . ARG A 1 103 ? 0.827 -6.025 -7.506 1.00 92.06 103 ARG A CA 1
ATOM 780 C C . ARG A 1 103 ? 0.399 -6.053 -8.969 1.00 92.06 103 ARG A C 1
ATOM 782 O O . ARG A 1 103 ? 1.149 -6.555 -9.813 1.00 92.06 103 ARG A O 1
ATOM 789 N N . PHE A 1 104 ? -0.774 -5.500 -9.270 1.00 94.44 104 PHE A N 1
ATOM 790 C CA . PHE A 1 104 ? -1.265 -5.384 -10.637 1.00 94.44 104 PHE A CA 1
ATOM 791 C C . PHE A 1 104 ? -0.363 -4.474 -11.484 1.00 94.44 104 PHE A C 1
ATOM 793 O O . PHE A 1 104 ? 0.123 -4.900 -12.532 1.00 94.44 104 PHE A O 1
ATOM 800 N N . ILE A 1 105 ? -0.062 -3.264 -11.001 1.00 92.50 105 ILE A N 1
ATOM 801 C CA . ILE A 1 105 ? 0.784 -2.272 -11.680 1.00 92.50 105 ILE A CA 1
ATOM 802 C C . ILE A 1 105 ? 2.198 -2.815 -11.899 1.00 92.50 105 ILE A C 1
ATOM 804 O O . ILE A 1 105 ? 2.717 -2.711 -13.009 1.00 92.50 105 ILE A O 1
ATOM 808 N N . LEU A 1 106 ? 2.815 -3.427 -10.884 1.00 91.19 106 LEU A N 1
ATOM 809 C CA . LEU A 1 106 ? 4.158 -4.006 -10.971 1.00 91.19 106 LEU A CA 1
ATOM 810 C C . LEU A 1 106 ? 4.216 -5.088 -12.055 1.00 91.19 106 LEU A C 1
ATOM 812 O O . LEU A 1 106 ? 5.079 -5.051 -12.934 1.00 91.19 106 LEU A O 1
ATOM 816 N N . THR A 1 107 ? 3.257 -6.018 -12.030 1.00 93.50 107 THR A N 1
ATOM 817 C CA . THR A 1 107 ? 3.181 -7.118 -12.999 1.00 93.50 107 THR A CA 1
ATOM 818 C C . THR A 1 107 ? 2.951 -6.588 -14.413 1.00 93.50 107 THR A C 1
ATOM 820 O O . THR A 1 107 ? 3.675 -6.962 -15.336 1.00 93.50 107 THR A O 1
ATOM 823 N N . MET A 1 108 ? 1.994 -5.674 -14.591 1.00 95.19 108 MET A N 1
ATOM 824 C CA . MET A 1 108 ? 1.687 -5.092 -15.900 1.00 95.19 108 MET A CA 1
ATOM 825 C C . MET A 1 108 ? 2.844 -4.266 -16.453 1.00 95.19 108 MET A C 1
ATOM 827 O O . MET A 1 108 ? 3.173 -4.393 -17.629 1.00 95.19 108 MET A O 1
ATOM 831 N N . THR A 1 109 ? 3.516 -3.479 -15.616 1.00 91.00 109 THR A N 1
ATOM 832 C CA . THR A 1 109 ? 4.668 -2.666 -16.025 1.00 91.00 109 THR A CA 1
ATOM 833 C C . THR A 1 109 ? 5.811 -3.545 -16.523 1.00 91.00 109 THR A C 1
ATOM 835 O O . THR A 1 109 ? 6.326 -3.319 -17.618 1.00 91.00 109 THR A O 1
ATOM 838 N N . ILE A 1 110 ? 6.176 -4.590 -15.771 1.00 90.44 110 ILE A N 1
ATOM 839 C CA . ILE A 1 110 ? 7.229 -5.533 -16.178 1.00 90.44 110 ILE A CA 1
ATOM 840 C C . ILE A 1 110 ? 6.853 -6.223 -17.495 1.00 90.44 110 ILE A C 1
ATOM 842 O O . ILE A 1 110 ? 7.694 -6.327 -18.388 1.00 90.44 110 ILE A O 1
ATOM 846 N N . LEU A 1 111 ? 5.595 -6.652 -17.651 1.00 93.88 111 LEU A N 1
ATOM 847 C CA . LEU A 1 111 ? 5.114 -7.289 -18.880 1.00 93.88 111 LEU A CA 1
ATOM 848 C C . LEU A 1 111 ? 5.149 -6.345 -20.087 1.00 93.88 111 LEU A C 1
ATOM 850 O O . LEU A 1 111 ? 5.621 -6.742 -21.152 1.00 93.88 111 LEU A O 1
ATOM 854 N N . VAL A 1 112 ? 4.685 -5.104 -19.935 1.00 92.19 112 VAL A N 1
ATOM 855 C CA . VAL A 1 112 ? 4.671 -4.104 -21.012 1.00 92.19 112 VAL A CA 1
ATOM 856 C C . VAL A 1 112 ? 6.094 -3.745 -21.432 1.00 92.19 112 VAL A C 1
ATOM 858 O O . VAL A 1 112 ? 6.401 -3.773 -22.624 1.00 92.19 112 VAL A O 1
ATOM 861 N N . VAL A 1 113 ? 6.989 -3.482 -20.474 1.00 88.88 113 VAL A N 1
ATOM 862 C CA . VAL A 1 113 ? 8.405 -3.200 -20.757 1.00 88.88 113 VAL A CA 1
ATOM 863 C C . VAL A 1 113 ? 9.060 -4.395 -21.448 1.00 88.88 113 VAL A C 1
ATOM 865 O O . VAL A 1 113 ? 9.724 -4.224 -22.471 1.00 88.88 113 VAL A O 1
ATOM 868 N N . LEU A 1 114 ? 8.829 -5.616 -20.957 1.00 88.94 114 LEU A N 1
ATOM 869 C CA . LEU A 1 114 ? 9.331 -6.837 -21.588 1.00 88.94 114 LEU A CA 1
ATOM 870 C C . LEU A 1 114 ? 8.832 -6.96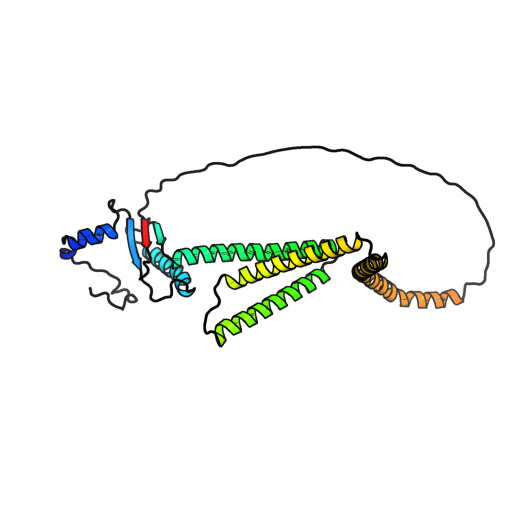8 -23.031 1.00 88.94 114 LEU A C 1
ATOM 872 O O . LEU A 1 114 ? 9.628 -7.257 -23.923 1.00 88.94 114 LEU A O 1
ATOM 876 N N . LEU A 1 115 ? 7.541 -6.741 -23.278 1.00 91.94 115 LEU A N 1
ATOM 877 C CA . LEU A 1 115 ? 6.937 -6.864 -24.603 1.00 91.94 115 LEU A CA 1
ATOM 878 C C . LEU A 1 115 ? 7.510 -5.833 -25.577 1.00 91.94 115 LEU A C 1
ATOM 880 O O . LEU A 1 115 ? 7.917 -6.201 -26.680 1.00 91.94 115 LEU A O 1
ATOM 884 N N . ILE A 1 116 ? 7.620 -4.569 -25.161 1.00 89.31 116 ILE A N 1
ATOM 885 C CA . ILE A 1 116 ? 8.231 -3.502 -25.963 1.00 89.31 116 ILE A CA 1
ATOM 886 C C . ILE A 1 116 ? 9.683 -3.860 -26.306 1.00 89.31 116 ILE A C 1
ATOM 888 O O . ILE A 1 116 ? 10.087 -3.774 -27.467 1.00 89.31 116 ILE A O 1
ATOM 892 N N . LEU A 1 117 ? 10.457 -4.341 -25.329 1.00 85.38 117 LEU A N 1
ATOM 893 C CA . LEU A 1 117 ? 11.835 -4.775 -25.550 1.00 85.38 117 LEU A CA 1
ATOM 894 C C . LEU A 1 117 ? 11.922 -6.000 -26.475 1.00 85.38 117 LEU A C 1
ATOM 896 O O . LEU A 1 117 ? 12.809 -6.062 -27.322 1.00 85.38 117 LEU A O 1
ATOM 900 N N . ILE A 1 118 ? 11.010 -6.970 -26.375 1.00 87.38 118 ILE A N 1
ATOM 901 C CA . ILE A 1 118 ? 10.969 -8.117 -27.297 1.00 87.38 118 ILE A CA 1
ATOM 902 C C . ILE A 1 118 ? 10.686 -7.649 -28.727 1.00 87.38 118 ILE A C 1
ATOM 904 O O . ILE A 1 118 ? 11.346 -8.123 -29.654 1.00 87.38 118 ILE A O 1
ATOM 908 N N . VAL A 1 119 ? 9.744 -6.720 -28.912 1.00 88.69 119 VAL A N 1
ATOM 909 C CA . VAL A 1 119 ? 9.397 -6.163 -30.228 1.00 88.69 119 VAL A CA 1
ATOM 910 C C . VAL A 1 119 ? 10.580 -5.395 -30.823 1.00 88.69 119 VAL A C 1
ATOM 912 O O . VAL A 1 119 ? 10.920 -5.611 -31.987 1.00 88.69 119 VAL A O 1
ATOM 915 N N . LEU A 1 120 ? 11.252 -4.565 -30.019 1.00 81.12 120 LEU A N 1
ATOM 916 C CA . LEU A 1 120 ? 12.418 -3.779 -30.435 1.00 81.12 120 LEU A CA 1
ATOM 917 C C . LEU A 1 120 ? 13.637 -4.656 -30.750 1.00 81.12 120 LEU A C 1
ATOM 919 O O . LEU A 1 120 ? 14.262 -4.498 -31.795 1.00 81.12 120 LEU A O 1
ATOM 923 N N . LEU A 1 121 ? 13.978 -5.601 -29.867 1.00 77.88 121 LEU A N 1
ATOM 924 C CA . LEU A 1 121 ? 15.189 -6.420 -29.993 1.00 77.88 121 LEU A CA 1
ATOM 925 C C . LEU A 1 121 ? 14.980 -7.721 -30.793 1.00 77.88 121 LEU A C 1
ATOM 927 O O . LEU A 1 121 ? 15.946 -8.462 -31.000 1.00 77.88 121 LEU A O 1
ATOM 931 N N . ARG A 1 122 ? 13.741 -8.035 -31.209 1.00 84.00 122 ARG A N 1
ATOM 932 C CA . ARG A 1 122 ? 13.315 -9.303 -31.850 1.00 84.00 122 ARG A CA 1
ATOM 933 C C . ARG A 1 122 ? 13.871 -10.561 -31.175 1.00 84.00 122 ARG A C 1
ATOM 935 O O . ARG A 1 122 ? 14.163 -11.569 -31.824 1.00 84.00 122 ARG A O 1
ATOM 942 N N . ALA A 1 123 ? 14.076 -10.506 -29.866 1.00 81.38 123 ALA A N 1
ATOM 943 C CA . ALA A 1 123 ? 14.736 -11.568 -29.131 1.00 81.38 123 ALA A CA 1
ATOM 944 C C . ALA A 1 123 ? 14.456 -11.473 -27.637 1.00 81.38 123 ALA A C 1
ATOM 946 O O . ALA A 1 123 ? 14.507 -10.397 -27.057 1.00 81.38 123 ALA A O 1
ATOM 947 N N . VAL A 1 124 ? 14.235 -12.632 -27.018 1.00 83.69 124 VAL A N 1
ATOM 948 C CA . VAL A 1 124 ? 13.689 -12.747 -25.655 1.00 83.69 124 VAL A CA 1
ATOM 949 C C . VAL A 1 124 ? 14.769 -12.698 -24.570 1.00 83.69 124 VAL A C 1
ATOM 951 O O . VAL A 1 124 ? 14.548 -12.172 -23.487 1.00 83.69 124 VAL A O 1
ATOM 954 N N . VAL A 1 125 ? 15.978 -13.183 -24.869 1.00 88.94 125 VAL A N 1
ATOM 955 C CA . VAL A 1 125 ? 17.028 -13.356 -23.849 1.00 88.94 125 VAL A CA 1
ATOM 956 C C . VAL A 1 125 ? 17.628 -12.024 -23.375 1.00 88.94 125 VAL A C 1
ATOM 958 O O . VAL A 1 125 ? 17.881 -11.865 -22.192 1.00 88.94 125 VAL A O 1
ATOM 961 N N . ALA A 1 126 ? 17.849 -11.047 -24.264 1.00 84.94 126 ALA A N 1
ATOM 962 C CA . ALA A 1 126 ? 18.463 -9.765 -23.857 1.00 84.94 126 ALA A CA 1
ATOM 963 C C . ALA A 1 126 ? 17.528 -8.905 -22.991 1.00 84.94 126 ALA A C 1
ATOM 965 O O . ALA A 1 126 ? 17.998 -8.414 -21.970 1.00 84.94 126 ALA A O 1
ATOM 966 N N . PRO A 1 127 ? 16.235 -8.756 -23.339 1.00 84.56 127 PRO A N 1
ATOM 967 C CA . PRO A 1 127 ? 15.266 -8.076 -22.483 1.00 84.56 127 PRO A CA 1
ATOM 968 C C . PRO A 1 127 ? 15.206 -8.642 -21.063 1.00 84.56 127 PRO A C 1
ATOM 970 O O . PRO A 1 127 ? 15.149 -7.875 -20.110 1.00 84.56 127 PRO A O 1
ATOM 973 N N . LEU A 1 128 ? 15.282 -9.971 -20.912 1.00 88.44 128 LEU A N 1
ATOM 974 C CA . LEU A 1 128 ? 15.288 -10.617 -19.598 1.00 88.44 128 LEU A CA 1
ATOM 975 C C . LEU A 1 128 ? 16.504 -10.217 -18.757 1.00 88.44 128 LEU A C 1
ATOM 977 O O . LEU A 1 128 ? 16.338 -9.859 -17.596 1.00 88.44 128 LEU A O 1
ATOM 981 N N . TYR A 1 129 ? 17.709 -10.223 -19.338 1.00 90.69 129 TYR A N 1
ATOM 982 C CA . TYR A 1 129 ? 18.910 -9.756 -18.633 1.00 90.69 129 TYR A CA 1
ATOM 983 C C . TYR A 1 129 ? 18.812 -8.279 -18.237 1.00 90.69 129 TYR A C 1
ATOM 985 O O . TYR A 1 129 ? 19.215 -7.918 -17.134 1.00 90.69 129 TYR A O 1
ATOM 993 N N . LEU A 1 130 ? 18.252 -7.435 -19.109 1.00 87.31 130 LEU A N 1
ATOM 994 C CA . LEU A 1 130 ? 18.072 -6.010 -18.830 1.00 87.31 130 LEU A CA 1
ATOM 995 C C . LEU A 1 130 ? 17.114 -5.811 -17.649 1.00 87.31 130 LEU A C 1
ATOM 997 O O . LEU A 1 130 ? 17.488 -5.176 -16.667 1.00 87.31 130 LEU A O 1
ATOM 1001 N N . ILE A 1 131 ? 15.928 -6.421 -17.688 1.00 88.81 131 ILE A N 1
ATOM 1002 C CA . ILE A 1 131 ? 14.953 -6.330 -16.591 1.00 88.81 131 ILE A CA 1
ATOM 1003 C C . ILE A 1 131 ? 15.540 -6.879 -15.290 1.00 88.81 131 ILE A C 1
ATOM 1005 O O . ILE A 1 131 ? 15.397 -6.244 -14.250 1.00 88.81 131 ILE A O 1
ATOM 1009 N N . ALA A 1 132 ? 16.246 -8.013 -15.341 1.00 91.25 132 ALA A N 1
ATOM 1010 C CA . ALA A 1 132 ? 16.903 -8.576 -14.165 1.00 91.25 132 ALA A CA 1
ATOM 1011 C C . ALA A 1 132 ? 17.923 -7.600 -13.559 1.00 91.25 132 ALA A C 1
ATOM 1013 O O . ALA A 1 132 ? 17.954 -7.424 -12.345 1.00 91.25 132 ALA A O 1
ATOM 1014 N N . SER A 1 133 ? 18.718 -6.920 -14.392 1.00 91.38 133 SER A N 1
ATOM 1015 C CA . SER A 1 133 ? 19.698 -5.936 -13.917 1.00 91.38 133 SER A CA 1
ATOM 1016 C C . SER A 1 133 ? 19.038 -4.737 -13.225 1.00 91.38 133 SER A C 1
ATOM 1018 O O . SER A 1 133 ? 19.491 -4.314 -12.162 1.00 91.38 133 SER A O 1
ATOM 1020 N N . VAL A 1 134 ? 17.917 -4.247 -13.766 1.00 89.62 134 VAL A N 1
ATOM 1021 C CA . VAL A 1 134 ? 17.142 -3.146 -13.174 1.00 89.62 134 VAL A CA 1
ATOM 1022 C C . VAL A 1 134 ? 16.490 -3.588 -11.867 1.00 89.62 134 VAL A C 1
ATOM 1024 O O . VAL A 1 134 ? 16.552 -2.866 -10.876 1.00 89.62 134 VAL A O 1
ATOM 1027 N N . ALA A 1 135 ? 15.915 -4.792 -11.833 1.00 91.44 135 ALA A N 1
ATOM 1028 C CA . ALA A 1 135 ? 15.295 -5.345 -10.634 1.00 91.44 135 ALA A CA 1
ATOM 1029 C C . ALA A 1 135 ? 16.311 -5.516 -9.495 1.00 91.44 135 ALA A C 1
ATOM 1031 O O . ALA A 1 135 ? 16.025 -5.131 -8.364 1.00 91.44 135 ALA A O 1
ATOM 1032 N N . ILE A 1 136 ? 17.509 -6.033 -9.794 1.00 95.00 136 ILE A N 1
ATOM 1033 C CA . ILE A 1 136 ? 18.596 -6.151 -8.813 1.00 95.00 136 ILE A CA 1
ATOM 1034 C C . ILE A 1 136 ? 19.008 -4.767 -8.311 1.00 95.00 136 ILE A C 1
ATOM 1036 O O . ILE A 1 136 ? 19.095 -4.571 -7.105 1.00 95.00 136 ILE A O 1
ATOM 1040 N N . SER A 1 137 ? 19.200 -3.792 -9.205 1.00 92.81 137 SER A N 1
ATOM 1041 C CA . SER A 1 137 ? 19.565 -2.425 -8.816 1.00 92.81 137 SER A CA 1
ATOM 1042 C C . SER A 1 137 ? 18.516 -1.778 -7.905 1.00 92.81 137 SER A C 1
ATOM 1044 O O . SER A 1 137 ? 18.869 -1.197 -6.878 1.00 92.81 137 SER A O 1
ATOM 1046 N N . PHE A 1 138 ? 17.230 -1.940 -8.227 1.00 92.81 138 PHE A N 1
ATOM 1047 C CA . PHE A 1 138 ? 16.126 -1.456 -7.402 1.00 92.81 138 PHE A CA 1
ATOM 1048 C C . PHE A 1 138 ? 16.088 -2.136 -6.028 1.00 92.81 138 PHE A C 1
ATOM 1050 O O . PHE A 1 138 ? 15.988 -1.454 -5.010 1.00 92.81 138 PHE A O 1
ATOM 1057 N N . LEU A 1 139 ? 16.220 -3.466 -5.981 1.00 94.12 139 LEU A N 1
ATOM 1058 C CA . LEU A 1 139 ? 16.268 -4.226 -4.730 1.00 94.12 139 LEU A CA 1
ATOM 1059 C C . LEU A 1 139 ? 17.477 -3.838 -3.872 1.00 94.12 139 LEU A C 1
ATOM 1061 O O . LEU A 1 139 ? 17.342 -3.727 -2.658 1.00 94.12 139 LEU A O 1
ATOM 1065 N N . SER A 1 140 ? 18.638 -3.585 -4.481 1.00 95.69 140 SER A N 1
ATOM 1066 C CA . SER A 1 140 ? 19.819 -3.085 -3.774 1.00 95.69 140 SER A CA 1
ATOM 1067 C C . SER A 1 140 ? 19.579 -1.695 -3.186 1.00 95.69 140 SER A C 1
ATOM 1069 O O . SER A 1 140 ? 19.880 -1.477 -2.015 1.00 95.69 140 SER A O 1
ATOM 1071 N N . ALA A 1 141 ? 18.994 -0.771 -3.954 1.00 93.56 141 ALA A N 1
ATOM 1072 C CA . ALA A 1 141 ? 18.670 0.569 -3.471 1.00 93.56 141 ALA A CA 1
ATOM 1073 C C . ALA A 1 141 ? 17.646 0.532 -2.324 1.00 93.56 141 ALA A C 1
ATOM 1075 O O . ALA A 1 141 ? 17.848 1.185 -1.300 1.00 93.56 141 ALA A O 1
ATOM 1076 N N . LEU A 1 142 ? 16.590 -0.280 -2.453 1.00 94.19 142 LEU A N 1
ATOM 1077 C CA . LEU A 1 142 ? 15.617 -0.491 -1.381 1.00 94.19 142 LEU A CA 1
ATOM 1078 C C . LEU A 1 142 ? 16.247 -1.134 -0.149 1.00 94.19 142 LEU A C 1
ATOM 1080 O O . LEU A 1 142 ? 15.976 -0.689 0.959 1.00 94.19 142 LEU A O 1
ATOM 1084 N N . GLY A 1 143 ? 17.089 -2.154 -0.325 1.00 93.50 143 GLY A N 1
ATOM 1085 C CA . GLY A 1 143 ? 17.776 -2.825 0.776 1.00 93.50 143 GLY A CA 1
ATOM 1086 C C . GLY A 1 143 ? 18.661 -1.862 1.563 1.00 93.50 143 GLY A C 1
ATOM 1087 O O . GLY A 1 143 ? 18.574 -1.813 2.787 1.00 93.50 143 GLY A O 1
ATOM 1088 N N . ILE A 1 144 ? 19.442 -1.032 0.867 1.00 94.38 144 ILE A N 1
ATOM 1089 C CA . ILE A 1 144 ? 20.240 0.028 1.498 1.00 94.38 144 ILE A CA 1
ATOM 1090 C C . ILE A 1 144 ? 19.324 1.030 2.210 1.00 94.38 144 ILE A C 1
ATOM 1092 O O . ILE A 1 144 ? 19.591 1.383 3.355 1.00 94.38 144 ILE A O 1
ATOM 1096 N N . GLY A 1 145 ? 18.222 1.444 1.579 1.00 92.38 145 GLY A N 1
ATOM 1097 C CA . GLY A 1 145 ? 17.237 2.334 2.194 1.00 92.38 145 GLY A CA 1
ATOM 1098 C C . GLY A 1 145 ? 16.667 1.765 3.494 1.00 92.38 145 GLY A C 1
ATOM 1099 O O . GLY A 1 145 ? 16.677 2.440 4.518 1.00 92.38 145 GLY A O 1
ATOM 1100 N N . VAL A 1 146 ? 16.244 0.501 3.491 1.00 91.62 146 VAL A N 1
ATOM 1101 C CA . VAL A 1 146 ? 15.747 -0.193 4.687 1.00 91.62 146 VAL A CA 1
ATOM 1102 C C . VAL A 1 146 ? 16.808 -0.216 5.783 1.00 91.62 146 VAL A C 1
ATOM 1104 O O . VAL A 1 146 ? 16.490 0.094 6.929 1.00 91.62 146 VAL A O 1
ATOM 1107 N N . VAL A 1 147 ? 18.064 -0.523 5.443 1.00 93.00 147 VAL A N 1
ATOM 1108 C CA . VAL A 1 147 ? 19.158 -0.538 6.422 1.00 93.00 147 VAL A CA 1
ATOM 1109 C C . VAL A 1 147 ? 19.373 0.851 7.027 1.00 93.00 147 VAL A C 1
ATOM 1111 O O . VAL A 1 147 ? 19.460 0.985 8.244 1.00 93.00 147 VAL A O 1
ATOM 1114 N N . VAL A 1 148 ? 19.399 1.899 6.206 1.00 92.94 148 VAL A N 1
ATOM 1115 C CA . VAL A 1 148 ? 19.569 3.280 6.679 1.00 92.94 148 VAL A CA 1
ATOM 1116 C C . VAL A 1 148 ? 18.427 3.685 7.614 1.00 92.94 148 VAL A C 1
ATOM 1118 O O . VAL A 1 148 ? 18.676 4.160 8.719 1.00 92.94 148 VAL A O 1
ATOM 1121 N N . PHE A 1 149 ? 17.174 3.459 7.223 1.00 91.12 149 PHE A N 1
ATOM 1122 C CA . PHE A 1 149 ? 16.031 3.866 8.042 1.00 91.12 149 PHE A CA 1
ATOM 1123 C C . PHE A 1 149 ? 15.922 3.069 9.346 1.00 91.12 149 PHE A C 1
ATOM 1125 O O . PHE A 1 149 ? 15.731 3.660 10.409 1.00 91.12 149 PHE A O 1
ATOM 1132 N N . GLN A 1 150 ? 16.101 1.748 9.290 1.00 90.31 150 GLN A N 1
ATOM 1133 C CA . GLN A 1 150 ? 15.925 0.896 10.465 1.00 90.31 150 GLN A CA 1
ATOM 1134 C C . GLN A 1 150 ? 17.113 0.957 11.429 1.00 90.31 150 GLN A C 1
ATOM 1136 O O . GLN A 1 150 ? 16.898 1.014 12.635 1.00 90.31 150 GLN A O 1
ATOM 1141 N N . PHE A 1 151 ? 18.354 0.963 10.930 1.00 89.00 151 PHE A N 1
ATOM 1142 C CA . PHE A 1 151 ? 19.543 0.881 11.790 1.00 89.00 151 PHE A CA 1
ATOM 1143 C C . PHE A 1 151 ? 20.146 2.241 12.142 1.00 89.00 151 PHE A C 1
ATOM 1145 O O . PHE A 1 151 ? 20.731 2.365 13.213 1.00 89.00 151 PHE A O 1
ATOM 1152 N N . ILE A 1 152 ? 20.030 3.254 11.274 1.00 89.06 152 ILE A N 1
ATOM 1153 C CA . ILE A 1 152 ? 20.615 4.583 11.533 1.00 89.06 152 ILE A CA 1
ATOM 1154 C C . ILE A 1 152 ? 19.575 5.515 12.158 1.00 89.06 152 ILE A C 1
ATOM 1156 O O . ILE A 1 152 ? 19.876 6.198 13.132 1.00 89.06 152 ILE A O 1
ATOM 1160 N N . LEU A 1 153 ? 18.352 5.544 11.616 1.00 87.31 153 LEU A N 1
ATOM 1161 C CA . LEU A 1 153 ? 17.289 6.442 12.090 1.00 87.31 153 LEU A CA 1
ATOM 1162 C C . LEU A 1 153 ? 16.389 5.798 13.159 1.00 87.31 153 LEU A C 1
ATOM 1164 O O . LEU A 1 153 ? 15.668 6.516 13.849 1.00 87.31 153 LEU A O 1
ATOM 1168 N N . GLY A 1 154 ? 16.410 4.468 13.301 1.00 84.44 154 GLY A N 1
ATOM 1169 C CA . GLY A 1 154 ? 15.562 3.741 14.252 1.00 84.44 154 GLY A CA 1
ATOM 1170 C C . GLY A 1 154 ? 14.067 3.801 13.922 1.00 84.44 154 GLY A C 1
ATOM 1171 O O . GLY A 1 154 ? 13.240 3.631 14.812 1.00 84.44 154 GLY A O 1
ATOM 1172 N N . GLN A 1 155 ? 13.707 4.082 12.666 1.00 83.56 155 GLN A N 1
ATOM 1173 C CA . GLN A 1 155 ? 12.321 4.235 12.218 1.00 83.56 155 GLN A CA 1
ATOM 1174 C C . GLN A 1 155 ? 11.976 3.176 11.170 1.00 83.56 155 GLN A C 1
ATOM 1176 O O . GLN A 1 155 ? 12.791 2.820 10.314 1.00 83.56 155 GLN A O 1
ATOM 1181 N N . HIS A 1 156 ? 10.741 2.679 11.208 1.00 81.69 156 HIS A N 1
ATOM 1182 C CA . HIS A 1 156 ? 10.261 1.757 10.187 1.00 81.69 156 HIS A CA 1
ATOM 1183 C C . HIS A 1 156 ? 9.950 2.495 8.884 1.00 81.69 156 HIS A C 1
ATOM 1185 O O . HIS A 1 156 ? 9.434 3.612 8.875 1.00 81.69 156 HIS A O 1
ATOM 1191 N N . LEU A 1 157 ? 10.253 1.842 7.763 1.00 84.06 157 LEU A N 1
ATOM 1192 C CA . LEU A 1 157 ? 9.907 2.361 6.449 1.00 84.06 157 LEU A CA 1
ATOM 1193 C C . LEU A 1 157 ? 8.387 2.290 6.266 1.00 84.06 157 LEU A C 1
ATOM 1195 O O . LEU A 1 157 ? 7.786 1.239 6.504 1.00 84.06 157 LEU A O 1
ATOM 1199 N N . ALA A 1 158 ? 7.768 3.388 5.832 1.00 86.88 158 ALA A N 1
ATOM 1200 C CA . ALA A 1 158 ? 6.331 3.405 5.592 1.00 86.88 158 ALA A CA 1
ATOM 1201 C C . ALA A 1 158 ? 5.941 2.386 4.502 1.00 86.88 158 ALA A C 1
ATOM 1203 O O . ALA A 1 158 ? 6.650 2.191 3.510 1.00 86.88 158 ALA A O 1
ATOM 1204 N N . TRP A 1 159 ? 4.797 1.726 4.692 1.00 84.88 159 TRP A N 1
ATOM 1205 C CA . TRP A 1 159 ? 4.344 0.584 3.884 1.00 84.88 159 TRP A CA 1
ATOM 1206 C C . TRP A 1 159 ? 4.124 0.918 2.396 1.00 84.88 159 TRP A C 1
ATOM 1208 O O . TRP A 1 159 ? 4.193 0.029 1.550 1.00 84.88 159 TRP A O 1
ATOM 1218 N N . ASN A 1 160 ? 3.912 2.191 2.059 1.00 89.00 160 ASN A N 1
ATOM 1219 C CA . ASN A 1 160 ? 3.722 2.696 0.696 1.00 89.00 160 ASN A CA 1
ATOM 1220 C C . ASN A 1 160 ? 5.030 3.098 -0.016 1.00 89.00 160 ASN A C 1
ATOM 1222 O O . ASN A 1 160 ? 5.020 3.404 -1.211 1.00 89.00 160 ASN A O 1
ATOM 1226 N N . VAL A 1 161 ? 6.166 3.137 0.683 1.00 91.19 161 VAL A N 1
ATOM 1227 C CA . VAL A 1 161 ? 7.432 3.622 0.110 1.00 91.19 161 VAL A CA 1
ATOM 1228 C C . VAL A 1 161 ? 7.959 2.697 -0.992 1.00 91.19 161 VAL A C 1
ATOM 1230 O O . VAL A 1 161 ? 8.276 3.211 -2.066 1.00 91.19 161 VAL A O 1
ATOM 1233 N N . PRO A 1 162 ? 8.016 1.358 -0.819 1.00 89.94 162 PRO A N 1
ATOM 1234 C CA . PRO A 1 162 ? 8.591 0.480 -1.839 1.00 89.94 162 PRO A CA 1
ATOM 1235 C C . PRO A 1 162 ? 7.852 0.529 -3.180 1.00 89.94 162 PRO A C 1
ATOM 1237 O O . PRO A 1 162 ? 8.488 0.623 -4.229 1.00 89.94 162 PRO A O 1
ATOM 1240 N N . GLY A 1 163 ? 6.516 0.511 -3.155 1.00 90.12 163 GLY A N 1
ATOM 1241 C CA . GLY A 1 163 ? 5.707 0.573 -4.375 1.00 90.12 163 GLY A CA 1
ATOM 1242 C C . GLY A 1 163 ? 5.840 1.920 -5.086 1.00 90.12 163 GLY A C 1
ATOM 1243 O O . GLY A 1 163 ? 6.047 1.976 -6.297 1.00 90.12 163 GLY A O 1
ATOM 1244 N N . THR A 1 164 ? 5.825 3.016 -4.327 1.00 90.81 164 THR A N 1
ATOM 1245 C CA . THR A 1 164 ? 5.957 4.368 -4.888 1.00 90.81 164 THR A CA 1
ATOM 1246 C C . THR A 1 164 ? 7.349 4.598 -5.476 1.00 90.81 164 THR A C 1
ATOM 1248 O O . THR A 1 164 ? 7.467 5.129 -6.578 1.00 90.81 164 THR A O 1
ATOM 1251 N N . ALA A 1 165 ? 8.405 4.134 -4.800 1.00 92.44 165 ALA A N 1
ATOM 1252 C CA . ALA A 1 165 ? 9.775 4.219 -5.300 1.00 92.44 165 ALA A CA 1
ATOM 1253 C C . ALA A 1 165 ? 9.947 3.477 -6.634 1.00 92.44 165 ALA A C 1
ATOM 1255 O O . ALA A 1 165 ? 10.611 3.985 -7.537 1.00 92.44 165 ALA A O 1
ATOM 1256 N N . PHE A 1 166 ? 9.315 2.307 -6.784 1.00 91.19 166 PHE A N 1
ATOM 1257 C CA . PHE A 1 166 ? 9.323 1.569 -8.046 1.00 91.19 166 PHE A CA 1
ATOM 1258 C C . PHE A 1 166 ? 8.664 2.367 -9.178 1.00 91.19 166 PHE A C 1
ATOM 1260 O O . PHE A 1 166 ? 9.246 2.507 -10.253 1.00 91.19 166 PHE A O 1
ATOM 1267 N N . ILE A 1 167 ? 7.469 2.917 -8.937 1.00 90.75 167 ILE A N 1
ATOM 1268 C CA . ILE A 1 167 ? 6.746 3.702 -9.947 1.00 90.75 167 ILE A CA 1
ATOM 1269 C C . ILE A 1 167 ? 7.551 4.932 -10.353 1.00 90.75 167 ILE A C 1
ATOM 1271 O O . ILE A 1 167 ? 7.685 5.195 -11.544 1.00 90.75 167 ILE A O 1
ATOM 1275 N N . VAL A 1 168 ? 8.122 5.656 -9.388 1.00 92.00 168 VAL A N 1
ATOM 1276 C CA . VAL A 1 168 ? 8.969 6.821 -9.669 1.00 92.00 168 VAL A CA 1
ATOM 1277 C C . VAL A 1 168 ? 10.185 6.416 -10.499 1.00 92.00 168 VAL A C 1
ATOM 1279 O O . VAL A 1 168 ? 10.471 7.068 -11.498 1.00 92.00 168 VAL A O 1
ATOM 1282 N N . LEU A 1 169 ? 10.865 5.320 -10.147 1.00 90.50 169 LEU A N 1
ATOM 1283 C CA . LEU A 1 169 ? 12.012 4.819 -10.908 1.00 90.50 169 LEU A CA 1
ATOM 1284 C C . LEU A 1 169 ? 11.640 4.524 -12.365 1.00 90.50 169 LEU A C 1
ATOM 1286 O O . LEU A 1 169 ? 12.371 4.912 -13.276 1.00 90.50 169 LEU A O 1
ATOM 1290 N N . VAL A 1 170 ? 10.506 3.859 -12.595 1.00 88.38 170 VAL A N 1
ATOM 1291 C CA . VAL A 1 170 ? 10.051 3.533 -13.952 1.00 88.38 170 VAL A CA 1
ATOM 1292 C C . VAL A 1 170 ? 9.608 4.781 -14.712 1.00 88.38 170 VAL A C 1
ATOM 1294 O O . VAL A 1 170 ? 9.987 4.931 -15.872 1.00 88.38 170 VAL A O 1
ATOM 1297 N N . ALA A 1 171 ? 8.842 5.672 -14.079 1.00 89.19 171 ALA A N 1
ATOM 1298 C CA . ALA A 1 171 ? 8.367 6.911 -14.690 1.00 89.19 171 ALA A CA 1
ATOM 1299 C C . ALA A 1 171 ? 9.548 7.769 -15.159 1.00 89.19 171 ALA A C 1
ATOM 1301 O O . ALA A 1 171 ? 9.665 8.098 -16.336 1.00 89.19 171 ALA A O 1
ATOM 1302 N N . VAL A 1 172 ? 10.497 8.011 -14.256 1.00 91.75 172 VAL A N 1
ATOM 1303 C CA . VAL A 1 172 ? 11.705 8.785 -14.536 1.00 91.75 172 VAL A CA 1
ATOM 1304 C C . VAL A 1 172 ? 12.583 8.088 -15.587 1.00 91.75 172 VAL A C 1
ATOM 1306 O O . VAL A 1 172 ? 13.093 8.735 -16.500 1.00 91.75 172 VAL A O 1
ATOM 1309 N N . GLY A 1 173 ? 12.734 6.761 -15.515 1.00 86.88 173 GLY A N 1
ATOM 1310 C CA . GLY A 1 173 ? 13.508 5.990 -16.492 1.00 86.88 173 GLY A CA 1
ATOM 1311 C C . GLY A 1 173 ? 12.929 6.035 -17.912 1.00 86.88 173 GLY A C 1
ATOM 1312 O O . GLY A 1 173 ? 13.682 6.140 -18.884 1.00 86.88 173 GLY A O 1
ATOM 1313 N N . ALA A 1 174 ? 11.602 5.987 -18.043 1.00 84.38 174 ALA A N 1
ATOM 1314 C CA . ALA A 1 174 ? 10.918 6.107 -19.328 1.00 84.38 174 ALA A CA 1
ATOM 1315 C C . ALA A 1 174 ? 11.036 7.526 -19.907 1.00 84.38 174 ALA A C 1
ATOM 1317 O O . ALA A 1 174 ? 11.355 7.679 -21.092 1.00 84.38 174 ALA A O 1
ATOM 1318 N N . ASP A 1 175 ? 10.858 8.547 -19.067 1.00 88.81 175 ASP A N 1
ATOM 1319 C CA . ASP A 1 175 ? 10.933 9.954 -19.468 1.00 88.81 175 ASP A CA 1
ATOM 1320 C C . ASP A 1 175 ? 12.344 10.339 -19.939 1.00 88.81 175 ASP A C 1
ATOM 1322 O O . ASP A 1 175 ? 12.499 11.001 -20.970 1.00 88.81 175 ASP A O 1
ATOM 1326 N N . TYR A 1 176 ? 13.396 9.857 -19.264 1.00 90.81 176 TYR A N 1
ATOM 1327 C CA . TYR A 1 176 ? 14.776 10.106 -19.695 1.00 90.81 176 TYR A CA 1
ATOM 1328 C C . TYR A 1 176 ? 15.098 9.489 -21.052 1.00 90.81 176 TYR A C 1
ATOM 1330 O O . TYR A 1 176 ? 15.779 10.114 -21.869 1.00 90.81 176 TYR A O 1
ATOM 1338 N N . ASN A 1 177 ? 14.599 8.282 -21.318 1.00 84.38 177 ASN A N 1
ATOM 1339 C CA . ASN A 1 177 ? 14.809 7.640 -22.609 1.00 84.38 177 ASN A CA 1
ATOM 1340 C C . ASN A 1 177 ? 14.148 8.448 -23.739 1.00 84.38 177 ASN A C 1
ATOM 1342 O O . ASN A 1 177 ? 14.753 8.660 -24.790 1.00 84.38 177 ASN A O 1
ATOM 1346 N N . LEU A 1 178 ? 12.933 8.955 -23.509 1.00 86.00 178 LEU A N 1
ATOM 1347 C CA . LEU A 1 178 ? 12.223 9.781 -24.483 1.00 86.00 178 LEU A CA 1
ATOM 1348 C C . LEU A 1 178 ? 12.968 11.096 -24.772 1.00 86.00 178 LEU A C 1
ATOM 1350 O O . LEU A 1 178 ? 13.183 11.420 -25.941 1.00 86.00 178 LEU A O 1
ATOM 1354 N N . LEU A 1 179 ? 13.388 11.823 -23.729 1.00 89.00 179 LEU A N 1
ATOM 1355 C CA . LEU A 1 179 ? 14.092 13.105 -23.865 1.00 89.00 179 LEU A CA 1
ATOM 1356 C C . LEU A 1 179 ? 15.443 12.960 -24.570 1.00 89.00 179 LEU A C 1
ATOM 1358 O O . LEU A 1 179 ? 15.819 13.807 -25.384 1.00 89.00 179 LEU A O 1
ATOM 1362 N N . LEU A 1 180 ? 16.174 11.880 -24.283 1.00 86.12 180 LEU A N 1
ATOM 1363 C CA . LEU A 1 180 ? 17.442 11.598 -24.946 1.00 86.12 180 LEU A CA 1
ATOM 1364 C C . LEU A 1 180 ? 17.226 11.317 -26.438 1.00 86.12 180 LEU A C 1
ATOM 1366 O O . LEU A 1 180 ? 17.926 11.877 -27.278 1.00 86.12 180 LEU A O 1
ATOM 1370 N N . ILE A 1 181 ? 16.227 10.500 -26.786 1.00 82.25 181 ILE A N 1
ATOM 1371 C CA . ILE A 1 181 ? 15.907 10.188 -28.186 1.00 82.25 181 ILE A CA 1
ATOM 1372 C C . ILE A 1 181 ? 15.442 11.440 -28.935 1.00 82.25 181 ILE A C 1
ATOM 1374 O O . ILE A 1 181 ? 15.852 11.647 -30.079 1.00 82.25 181 ILE A O 1
ATOM 1378 N N . SER A 1 182 ? 14.609 12.283 -28.317 1.00 85.38 182 SER A N 1
ATOM 1379 C CA . SER A 1 182 ? 14.167 13.530 -28.947 1.00 85.38 182 SER A CA 1
ATOM 1380 C C . SER A 1 182 ? 15.336 14.484 -29.169 1.00 85.38 182 SER A C 1
ATOM 1382 O O . SER A 1 182 ? 15.453 15.038 -30.258 1.00 85.38 182 SER A O 1
ATOM 1384 N N . ARG A 1 183 ? 16.248 14.615 -28.195 1.00 87.75 183 ARG A N 1
ATOM 1385 C CA . ARG A 1 183 ? 17.460 15.438 -28.332 1.00 87.75 183 ARG A CA 1
ATOM 1386 C C . ARG A 1 183 ? 18.369 14.954 -29.454 1.00 87.75 183 ARG A C 1
ATOM 1388 O O . ARG A 1 183 ? 18.684 15.737 -30.344 1.00 87.75 183 ARG A O 1
ATOM 1395 N N . ILE A 1 184 ? 18.681 13.658 -29.476 1.00 84.19 184 ILE A N 1
ATOM 1396 C CA . ILE A 1 184 ? 19.496 13.049 -30.536 1.00 84.19 184 ILE A CA 1
ATOM 1397 C C . ILE A 1 184 ? 18.843 13.266 -31.907 1.00 84.19 184 ILE A C 1
ATOM 1399 O O . ILE A 1 184 ? 19.524 13.561 -32.889 1.00 84.19 184 ILE A O 1
ATOM 1403 N N . ARG A 1 185 ? 17.514 13.135 -31.999 1.00 81.50 185 ARG A N 1
ATOM 1404 C CA . ARG A 1 185 ? 16.777 13.353 -33.249 1.00 81.50 185 ARG A CA 1
ATOM 1405 C C . ARG A 1 185 ? 16.814 14.815 -33.696 1.00 81.50 185 ARG A C 1
ATOM 1407 O O . ARG A 1 185 ? 16.994 15.057 -34.889 1.00 81.50 185 ARG A O 1
ATOM 1414 N N . ASP A 1 186 ? 16.664 15.757 -32.771 1.00 83.81 186 ASP A N 1
ATOM 1415 C CA . ASP A 1 186 ? 16.710 17.193 -33.051 1.00 83.81 186 ASP A CA 1
ATOM 1416 C C . ASP A 1 186 ? 18.108 17.628 -33.500 1.00 83.81 186 ASP A C 1
ATOM 1418 O O . ASP A 1 186 ? 18.244 18.307 -34.517 1.00 83.81 186 ASP A O 1
ATOM 1422 N N . GLU A 1 187 ? 19.155 17.174 -32.817 1.00 78.81 187 GLU A N 1
ATOM 1423 C CA . GLU A 1 187 ? 20.555 17.423 -33.184 1.00 78.81 187 GLU A CA 1
ATOM 1424 C C . GLU A 1 187 ? 20.902 16.797 -34.542 1.00 78.81 187 GLU A C 1
ATOM 1426 O O . GLU A 1 187 ? 21.500 17.454 -35.395 1.00 78.81 187 GLU A O 1
ATOM 1431 N N . ALA A 1 188 ? 20.418 15.580 -34.814 1.00 71.69 188 ALA A N 1
ATOM 1432 C CA . ALA A 1 188 ? 20.559 14.943 -36.123 1.00 71.69 188 ALA A CA 1
ATOM 1433 C C . ALA A 1 188 ? 19.750 15.648 -37.230 1.00 71.69 188 ALA A C 1
ATOM 1435 O O . ALA A 1 188 ? 20.064 15.513 -38.413 1.00 71.69 188 ALA A O 1
ATOM 1436 N N . SER A 1 189 ? 18.679 16.372 -36.887 1.00 70.94 189 SER A N 1
ATOM 1437 C CA . SER A 1 189 ? 17.891 17.158 -37.847 1.00 70.94 189 SER A CA 1
ATOM 1438 C C . SER A 1 189 ? 18.502 18.532 -38.146 1.00 70.94 189 SER A C 1
ATOM 1440 O O . SER A 1 189 ? 18.296 19.053 -39.238 1.00 70.94 189 SER A O 1
ATOM 1442 N N . ARG A 1 190 ? 19.293 19.086 -37.215 1.00 70.44 190 ARG A N 1
ATOM 1443 C CA . ARG A 1 190 ? 19.956 20.399 -37.325 1.00 70.44 190 ARG A CA 1
ATOM 1444 C C . ARG A 1 190 ? 21.335 20.360 -37.996 1.00 70.44 190 ARG A C 1
ATOM 1446 O O . ARG A 1 190 ? 21.996 21.389 -38.059 1.00 70.44 190 ARG A O 1
ATOM 1453 N N . GLY A 1 191 ? 21.736 19.217 -38.554 1.00 59.31 191 GLY A N 1
ATOM 1454 C CA . GLY A 1 191 ? 22.842 19.149 -39.514 1.00 59.31 191 GLY A CA 1
ATOM 1455 C C . GLY A 1 191 ? 24.242 18.935 -38.934 1.00 59.31 191 GLY A C 1
ATOM 1456 O O . GLY A 1 191 ? 25.202 19.324 -39.587 1.00 59.31 191 GLY A O 1
ATOM 1457 N N . MET A 1 192 ? 24.395 18.296 -37.768 1.00 53.59 192 MET A N 1
ATOM 1458 C CA . MET A 1 192 ? 25.696 17.709 -37.417 1.00 53.59 192 MET A CA 1
ATOM 1459 C C . MET A 1 192 ? 25.862 16.374 -38.152 1.00 53.59 192 MET A C 1
ATOM 1461 O O . MET A 1 192 ? 25.247 15.387 -37.755 1.00 53.59 192 MET A O 1
ATOM 1465 N N . ASP A 1 193 ? 26.631 16.434 -39.243 1.00 56.25 193 ASP A N 1
ATOM 1466 C CA . ASP A 1 193 ? 27.330 15.405 -40.026 1.00 56.25 193 ASP A CA 1
ATOM 1467 C C . ASP A 1 193 ? 26.695 14.011 -40.172 1.00 56.25 193 ASP A C 1
ATOM 1469 O O . ASP A 1 193 ? 26.212 13.375 -39.251 1.00 56.25 193 ASP A O 1
ATOM 1473 N N . GLU A 1 194 ? 26.795 13.431 -41.362 1.00 56.75 194 GLU A N 1
ATOM 1474 C CA . GLU A 1 194 ? 26.330 12.077 -41.711 1.00 56.75 194 GLU A CA 1
ATOM 1475 C C . GLU A 1 194 ? 26.944 10.941 -40.832 1.00 56.75 194 GLU A C 1
ATOM 1477 O O . GLU A 1 194 ? 26.542 9.775 -40.908 1.00 56.75 194 GLU A O 1
ATOM 1482 N N . GLN A 1 195 ? 27.917 11.262 -39.968 1.00 58.56 195 GLN A N 1
ATOM 1483 C CA . GLN A 1 195 ? 28.725 10.332 -39.171 1.00 58.56 195 GLN A CA 1
ATOM 1484 C C . GLN A 1 195 ? 28.012 9.714 -37.952 1.00 58.56 195 GLN A C 1
ATOM 1486 O O . GLN A 1 195 ? 28.049 8.485 -37.846 1.00 58.56 195 GLN A O 1
ATOM 1491 N N . PRO A 1 196 ? 27.308 10.443 -37.056 1.00 62.31 196 PRO A N 1
ATOM 1492 C CA . PRO A 1 196 ? 26.595 9.829 -35.938 1.00 62.31 196 PRO A CA 1
ATOM 1493 C C . PRO A 1 196 ? 25.409 8.988 -36.409 1.00 62.31 196 PRO A C 1
ATOM 1495 O O . PRO A 1 196 ? 25.087 7.995 -35.774 1.00 62.31 196 PRO A O 1
ATOM 1498 N N . ARG A 1 197 ? 24.780 9.317 -37.548 1.00 60.03 197 ARG A N 1
ATOM 1499 C CA . ARG A 1 197 ? 23.701 8.499 -38.134 1.00 60.03 197 ARG A CA 1
ATOM 1500 C C . ARG A 1 197 ? 24.206 7.158 -38.654 1.00 60.03 197 ARG A C 1
ATOM 1502 O O . ARG A 1 197 ? 23.560 6.140 -38.411 1.00 60.03 197 ARG A O 1
ATOM 1509 N N . ARG A 1 198 ? 25.366 7.142 -39.320 1.00 63.66 198 ARG A N 1
ATOM 1510 C CA . ARG A 1 198 ? 26.021 5.895 -39.738 1.00 63.66 198 ARG A CA 1
ATOM 1511 C C . ARG A 1 198 ? 26.531 5.096 -38.547 1.00 63.66 198 ARG A C 1
ATOM 1513 O O . ARG A 1 198 ? 26.286 3.902 -38.518 1.00 63.66 198 ARG A O 1
ATOM 1520 N N . LEU A 1 199 ? 27.128 5.740 -37.542 1.00 61.75 199 LEU A N 1
ATOM 1521 C CA . LEU A 1 199 ? 27.605 5.069 -36.327 1.00 61.75 199 LEU A CA 1
ATOM 1522 C C . LEU A 1 199 ? 26.466 4.551 -35.445 1.00 61.75 199 LEU A C 1
ATOM 1524 O O . LEU A 1 199 ? 26.570 3.456 -34.912 1.00 61.75 199 LEU A O 1
ATOM 1528 N N . LEU A 1 200 ? 25.361 5.286 -35.313 1.00 64.50 200 LEU A N 1
ATOM 1529 C CA . LEU A 1 200 ? 24.171 4.830 -34.594 1.00 64.50 200 LEU A CA 1
ATOM 1530 C C . LEU A 1 200 ? 23.472 3.711 -35.374 1.00 64.50 200 LEU A C 1
ATOM 1532 O O . LEU A 1 200 ? 23.033 2.740 -34.769 1.00 64.50 200 LEU A O 1
ATOM 1536 N N . GLY A 1 201 ? 23.428 3.803 -36.708 1.00 66.56 201 GLY A N 1
ATOM 1537 C CA . GLY A 1 201 ? 22.954 2.738 -37.593 1.00 66.56 201 GLY A CA 1
ATOM 1538 C C . GLY A 1 201 ? 23.835 1.486 -37.554 1.00 66.56 201 GLY A C 1
ATOM 1539 O O . GLY A 1 201 ? 23.303 0.382 -37.527 1.00 66.56 201 GLY A O 1
ATOM 1540 N N . GLU A 1 202 ? 25.159 1.634 -37.471 1.00 66.25 202 GLU A N 1
ATOM 1541 C CA . GLU A 1 202 ? 26.118 0.538 -37.297 1.00 66.25 202 GLU A CA 1
ATOM 1542 C C . GLU A 1 202 ? 26.119 -0.021 -35.877 1.00 66.25 202 GLU A C 1
ATOM 1544 O O . GLU A 1 202 ? 26.292 -1.220 -35.730 1.00 66.25 202 GLU A O 1
ATOM 1549 N N . LEU A 1 203 ? 25.904 0.779 -34.831 1.00 61.47 203 LEU A N 1
ATOM 1550 C CA . LEU A 1 203 ? 25.837 0.301 -33.445 1.00 61.47 203 LEU A CA 1
ATOM 1551 C C . LEU A 1 203 ? 24.504 -0.387 -33.154 1.00 61.47 203 LEU A C 1
ATOM 1553 O O . LEU A 1 203 ? 24.502 -1.489 -32.607 1.00 61.47 203 LEU A O 1
ATOM 1557 N N . LEU A 1 204 ? 23.377 0.209 -33.560 1.00 62.09 204 LEU A N 1
ATOM 1558 C CA . LEU A 1 204 ? 22.066 -0.449 -33.516 1.00 62.09 204 LEU A CA 1
ATOM 1559 C C . LEU A 1 204 ? 22.055 -1.669 -34.441 1.00 62.09 204 LEU A C 1
ATOM 1561 O O . LEU A 1 204 ? 21.589 -2.734 -34.042 1.00 62.09 204 LEU A O 1
ATOM 1565 N N . GLY A 1 205 ? 22.638 -1.542 -35.636 1.00 58.00 205 GLY A N 1
ATOM 1566 C CA . GLY A 1 205 ? 22.862 -2.632 -36.578 1.00 58.00 205 GLY A CA 1
ATOM 1567 C C . GLY A 1 205 ? 23.702 -3.745 -35.964 1.00 58.00 205 GLY A C 1
ATOM 1568 O O . GLY A 1 205 ? 23.246 -4.870 -35.915 1.00 58.00 205 GLY A O 1
ATOM 1569 N N . ALA A 1 206 ? 24.866 -3.473 -35.380 1.00 57.75 206 ALA A N 1
ATOM 1570 C CA . ALA A 1 206 ? 25.737 -4.472 -34.757 1.00 57.75 206 ALA A CA 1
ATOM 1571 C C . ALA A 1 206 ? 25.122 -5.105 -33.498 1.00 57.75 206 ALA A C 1
ATOM 1573 O O . ALA A 1 206 ? 25.324 -6.300 -33.259 1.00 57.75 206 ALA A O 1
ATOM 1574 N N . LEU A 1 207 ? 24.323 -4.360 -32.725 1.00 56.75 207 LEU A N 1
ATOM 1575 C CA . LEU A 1 207 ? 23.531 -4.900 -31.612 1.00 56.75 207 LEU A CA 1
ATOM 1576 C C . LEU A 1 207 ? 22.426 -5.858 -32.095 1.00 56.75 207 LEU A C 1
ATOM 1578 O O . LEU A 1 207 ? 22.152 -6.861 -31.429 1.00 56.75 207 LEU A O 1
ATOM 1582 N N . VAL A 1 208 ? 21.828 -5.609 -33.265 1.00 58.50 208 VAL A N 1
ATOM 1583 C CA . VAL A 1 208 ? 20.770 -6.449 -33.863 1.00 58.50 208 VAL A CA 1
ATOM 1584 C C . VAL A 1 208 ? 21.351 -7.622 -34.685 1.00 58.50 208 VAL A C 1
ATOM 1586 O O . VAL A 1 208 ? 20.966 -8.781 -34.502 1.00 58.50 208 VAL A O 1
ATOM 1589 N N . GLU A 1 209 ? 22.333 -7.360 -35.544 1.00 53.06 209 GLU A N 1
ATOM 1590 C CA . GLU A 1 209 ? 23.018 -8.274 -36.472 1.00 53.06 209 GLU A CA 1
ATOM 1591 C C . GLU A 1 209 ? 24.008 -9.207 -35.749 1.00 53.06 209 GLU A C 1
ATOM 1593 O O . GLU A 1 209 ? 24.180 -10.373 -36.129 1.00 53.06 209 GLU A O 1
ATOM 1598 N N . GLY A 1 210 ? 24.608 -8.748 -34.640 1.00 49.53 210 GLY A N 1
ATOM 1599 C CA . GLY A 1 210 ? 25.497 -9.539 -33.780 1.00 49.53 210 GLY A CA 1
ATOM 1600 C C . GLY A 1 210 ? 24.833 -10.810 -33.233 1.00 49.53 210 GLY A C 1
ATOM 1601 O O . GLY A 1 210 ? 25.506 -11.809 -32.949 1.00 49.53 210 GLY A O 1
ATOM 1602 N N . ARG A 1 211 ? 23.494 -10.836 -33.187 1.00 54.69 211 ARG A N 1
ATOM 1603 C CA . ARG A 1 211 ? 22.698 -12.026 -32.859 1.00 54.69 211 ARG A CA 1
ATOM 1604 C C . ARG A 1 211 ? 22.509 -12.991 -34.030 1.00 54.69 211 ARG A C 1
ATOM 1606 O O . ARG A 1 211 ? 22.567 -14.206 -33.820 1.00 54.69 211 ARG A O 1
ATOM 1613 N N . GLN A 1 212 ? 22.302 -12.497 -35.253 1.00 51.53 212 GLN A N 1
ATOM 1614 C CA . GLN A 1 212 ? 22.146 -13.359 -36.434 1.00 51.53 212 GLN A CA 1
ATOM 1615 C C . GLN A 1 212 ? 23.475 -13.996 -36.859 1.00 51.53 212 GLN A C 1
ATOM 1617 O O . GLN A 1 212 ? 23.518 -15.186 -37.193 1.00 51.53 212 GLN A O 1
ATOM 1622 N N . ASN A 1 213 ? 24.580 -13.251 -36.771 1.00 46.81 213 ASN A N 1
ATOM 1623 C CA . ASN A 1 213 ? 25.895 -13.734 -37.188 1.00 46.81 213 ASN A CA 1
ATOM 1624 C C . ASN A 1 213 ? 26.447 -14.834 -36.252 1.00 46.81 213 ASN A C 1
ATOM 1626 O O . ASN A 1 213 ? 27.084 -15.779 -36.721 1.00 46.81 213 ASN A O 1
ATOM 1630 N N . ARG A 1 214 ? 26.112 -14.817 -34.947 1.00 53.56 214 ARG A N 1
ATOM 1631 C CA . ARG A 1 214 ? 26.415 -15.943 -34.033 1.00 53.56 214 ARG A CA 1
ATOM 1632 C C . ARG A 1 214 ? 25.695 -17.237 -34.444 1.00 53.56 214 ARG A C 1
ATOM 1634 O O . ARG A 1 214 ? 26.326 -18.294 -34.448 1.00 53.56 214 ARG A O 1
ATOM 1641 N N . ARG A 1 215 ? 24.430 -17.166 -34.891 1.00 53.12 215 ARG A N 1
ATOM 1642 C CA . ARG A 1 215 ? 23.683 -18.336 -35.408 1.00 53.12 215 ARG A CA 1
ATOM 1643 C C . ARG A 1 215 ? 24.219 -18.839 -36.757 1.00 53.12 215 ARG A C 1
ATOM 1645 O O . ARG A 1 215 ? 24.258 -20.050 -36.976 1.00 53.12 215 ARG A O 1
ATOM 1652 N N . ARG A 1 216 ? 24.677 -17.951 -37.651 1.00 51.78 216 ARG A N 1
ATOM 1653 C CA . ARG A 1 216 ? 25.329 -18.340 -38.921 1.00 51.78 216 ARG A CA 1
ATOM 1654 C C . ARG A 1 216 ? 26.719 -18.953 -38.707 1.00 51.78 216 ARG A C 1
ATOM 1656 O O . ARG A 1 216 ? 27.010 -19.987 -39.306 1.00 51.78 216 ARG A O 1
ATOM 1663 N N . ARG A 1 217 ? 27.550 -18.397 -37.814 1.00 53.88 217 ARG A N 1
ATOM 1664 C CA . ARG A 1 217 ? 28.876 -18.957 -37.479 1.00 53.88 217 ARG A CA 1
ATOM 1665 C C . ARG A 1 217 ? 28.788 -20.323 -36.788 1.00 53.88 217 ARG A C 1
ATOM 1667 O O . ARG A 1 217 ? 29.606 -21.188 -37.090 1.00 53.88 217 ARG A O 1
ATOM 1674 N N . GLN A 1 218 ? 27.773 -20.570 -35.955 1.00 58.81 218 GLN A N 1
ATOM 1675 C CA . GLN A 1 218 ? 27.514 -21.908 -35.395 1.00 58.81 218 GLN A CA 1
ATOM 1676 C C . GLN A 1 218 ? 27.132 -22.944 -36.468 1.00 58.81 218 GLN A C 1
ATOM 1678 O O . GLN A 1 218 ? 27.638 -24.063 -36.428 1.00 58.81 218 GLN A O 1
ATOM 1683 N N . ARG A 1 219 ? 26.317 -22.575 -37.471 1.00 54.09 219 ARG A N 1
ATOM 1684 C CA . ARG A 1 219 ? 25.966 -23.470 -38.597 1.00 54.09 219 ARG A CA 1
ATOM 1685 C C . ARG A 1 219 ? 27.126 -23.729 -39.567 1.00 54.09 219 ARG A C 1
ATOM 1687 O O . ARG A 1 219 ? 27.156 -24.768 -40.219 1.00 54.09 219 ARG A O 1
ATOM 1694 N N . LEU A 1 220 ? 28.074 -22.799 -39.681 1.00 56.59 220 LEU A N 1
ATOM 1695 C CA . LEU A 1 220 ? 29.280 -22.979 -40.497 1.00 56.59 220 LEU A CA 1
ATOM 1696 C C . LEU A 1 220 ? 30.339 -23.832 -39.779 1.00 56.59 220 LEU A C 1
ATOM 1698 O O . LEU A 1 220 ? 30.951 -24.684 -40.422 1.00 56.59 220 LEU A O 1
ATOM 1702 N N . ARG A 1 221 ? 30.494 -23.698 -38.452 1.00 55.19 221 ARG A N 1
ATOM 1703 C CA . ARG A 1 221 ? 31.374 -24.571 -37.647 1.00 55.19 221 ARG A CA 1
ATOM 1704 C C . ARG A 1 221 ? 30.914 -26.032 -37.633 1.00 55.19 221 ARG A C 1
ATOM 1706 O O . ARG A 1 221 ? 31.756 -26.920 -37.685 1.00 55.19 221 ARG A O 1
ATOM 1713 N N . SER A 1 222 ? 29.606 -26.302 -37.649 1.00 55.84 222 SER A N 1
ATOM 1714 C CA . SER A 1 222 ? 29.089 -27.679 -37.728 1.00 55.84 222 SER A CA 1
ATOM 1715 C C . SER A 1 222 ? 29.214 -28.324 -39.119 1.00 55.84 222 SER A C 1
ATOM 1717 O O . SER A 1 222 ? 29.140 -29.543 -39.231 1.00 55.84 222 SER A O 1
ATOM 1719 N N . ARG A 1 223 ? 29.460 -27.542 -40.183 1.00 54.47 223 ARG A N 1
ATOM 1720 C CA . ARG A 1 223 ? 29.723 -28.047 -41.550 1.00 54.47 223 ARG A CA 1
ATOM 1721 C C . ARG A 1 223 ? 31.211 -28.179 -41.893 1.00 54.47 223 ARG A C 1
ATOM 1723 O O . ARG A 1 223 ? 31.558 -28.726 -42.941 1.00 54.47 223 ARG A O 1
ATOM 1730 N N . GLN A 1 224 ? 32.095 -27.713 -41.016 1.00 55.25 224 GLN A N 1
ATOM 1731 C CA . GLN A 1 224 ? 33.541 -27.735 -41.221 1.00 55.25 224 GLN A CA 1
ATOM 1732 C C . GLN A 1 224 ? 34.172 -29.147 -41.306 1.00 55.25 224 GLN A C 1
ATOM 1734 O O . GLN A 1 224 ? 35.086 -29.303 -42.119 1.00 55.25 224 GLN A O 1
ATOM 1739 N N . PRO A 1 225 ? 33.688 -30.204 -40.612 1.00 52.81 225 PRO A N 1
ATOM 1740 C CA . PRO A 1 225 ? 34.245 -31.548 -40.806 1.00 52.81 225 PRO A CA 1
ATOM 1741 C C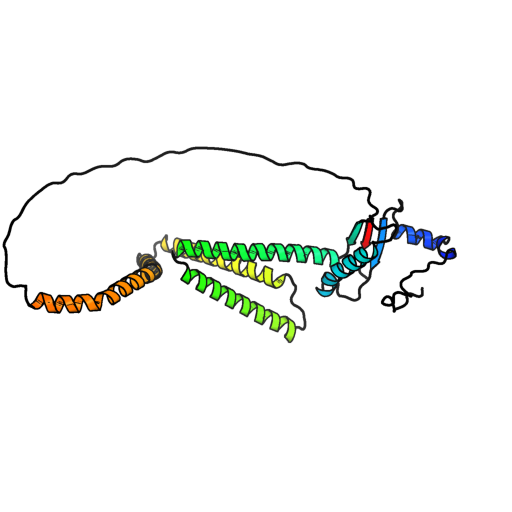 . PRO A 1 225 ? 33.841 -32.192 -42.146 1.00 52.81 225 PRO A C 1
ATOM 1743 O O . PRO A 1 225 ? 34.552 -33.066 -42.636 1.00 52.81 225 PRO A O 1
ATOM 1746 N N . LEU A 1 226 ? 32.751 -31.744 -42.787 1.00 55.00 226 LEU A N 1
ATOM 1747 C CA . LEU A 1 226 ? 32.293 -32.301 -44.068 1.00 55.00 226 LEU A CA 1
ATOM 1748 C C . LEU A 1 226 ? 33.037 -31.697 -45.272 1.00 55.00 226 LEU A C 1
ATOM 1750 O O . LEU A 1 226 ? 33.315 -32.396 -46.242 1.00 55.00 226 LEU A O 1
ATOM 1754 N N . ARG A 1 227 ? 33.420 -30.413 -45.200 1.00 52.47 227 ARG A N 1
ATOM 1755 C CA . ARG A 1 227 ? 34.212 -29.763 -46.261 1.00 52.47 227 ARG A CA 1
ATOM 1756 C C . ARG A 1 227 ? 35.654 -30.266 -46.333 1.00 52.47 227 ARG A C 1
ATOM 1758 O O . ARG A 1 227 ? 36.174 -30.350 -47.437 1.00 52.47 227 ARG A O 1
ATOM 1765 N N . ARG A 1 228 ? 36.270 -30.659 -45.209 1.00 55.09 228 ARG A N 1
ATOM 1766 C CA . ARG A 1 228 ? 37.587 -31.326 -45.241 1.00 55.09 228 ARG A CA 1
ATOM 1767 C C . ARG A 1 228 ? 37.516 -32.687 -45.951 1.00 55.09 228 ARG A C 1
ATOM 1769 O O . ARG A 1 228 ? 38.336 -32.944 -46.815 1.00 55.09 228 ARG A O 1
ATOM 1776 N N . ARG A 1 229 ? 36.460 -33.481 -45.720 1.00 53.75 229 ARG A N 1
ATOM 1777 C CA . ARG A 1 229 ? 36.264 -34.775 -46.413 1.00 53.75 229 ARG A CA 1
ATOM 1778 C C . ARG A 1 229 ? 35.962 -34.660 -47.913 1.00 53.75 229 ARG A C 1
ATOM 1780 O O . ARG A 1 229 ? 36.225 -35.600 -48.654 1.00 53.75 229 ARG A O 1
ATOM 1787 N N . LEU A 1 230 ? 35.383 -33.545 -48.363 1.00 54.03 230 LEU A N 1
ATOM 1788 C CA . LEU A 1 230 ? 35.126 -33.295 -49.787 1.00 54.03 230 LEU A CA 1
ATOM 1789 C C . LEU A 1 230 ? 36.318 -32.642 -50.500 1.00 54.03 230 LEU A C 1
ATOM 1791 O O . LEU A 1 230 ? 36.508 -32.900 -51.682 1.00 54.03 230 LEU A O 1
ATOM 1795 N N . ALA A 1 231 ? 37.145 -31.860 -49.798 1.00 53.16 231 ALA A N 1
ATOM 1796 C CA . ALA A 1 231 ? 38.403 -31.357 -50.350 1.00 53.16 231 ALA A CA 1
ATOM 1797 C C . ALA A 1 231 ? 39.395 -32.501 -50.631 1.00 53.16 231 ALA A C 1
ATOM 1799 O O . ALA A 1 231 ? 39.983 -32.518 -51.708 1.00 53.16 231 ALA A O 1
ATOM 1800 N N . ASP A 1 232 ? 39.466 -33.514 -49.757 1.00 52.16 232 ASP A N 1
ATOM 1801 C CA . ASP A 1 232 ? 40.281 -34.715 -50.007 1.00 52.16 232 ASP A CA 1
ATOM 1802 C C . ASP A 1 232 ? 39.755 -35.566 -51.183 1.00 52.16 232 ASP A C 1
ATOM 1804 O O . ASP A 1 232 ? 40.532 -36.243 -51.843 1.00 52.16 232 ASP A O 1
ATOM 1808 N N . ARG A 1 233 ? 38.452 -35.507 -51.511 1.00 50.06 233 ARG A N 1
ATOM 1809 C CA . ARG A 1 233 ? 37.881 -36.208 -52.686 1.00 50.06 233 ARG A CA 1
ATOM 1810 C C . ARG A 1 233 ? 37.931 -35.415 -53.994 1.00 50.06 233 ARG A C 1
ATOM 1812 O O . ARG A 1 233 ? 37.823 -36.018 -55.058 1.00 50.06 233 ARG A O 1
ATOM 1819 N N . CYS A 1 234 ? 38.061 -34.089 -53.946 1.00 47.56 234 CYS A N 1
ATOM 1820 C CA . CYS A 1 234 ? 38.127 -33.255 -55.153 1.00 47.56 234 CYS A CA 1
ATOM 1821 C C . CYS A 1 234 ? 39.551 -33.072 -55.702 1.00 47.56 234 CYS A C 1
ATOM 1823 O O . CYS A 1 234 ? 39.687 -32.601 -56.829 1.00 47.56 234 CYS A O 1
ATOM 1825 N N . GLY A 1 235 ? 40.592 -33.495 -54.974 1.00 43.28 235 GLY A N 1
ATOM 1826 C CA . GLY A 1 235 ? 41.964 -33.566 -55.495 1.00 43.28 235 GLY A CA 1
ATOM 1827 C C . GLY A 1 235 ? 42.172 -34.605 -56.609 1.00 43.28 235 GLY A C 1
ATOM 1828 O O . GLY A 1 235 ? 43.162 -34.529 -57.324 1.00 43.28 235 GLY A O 1
ATOM 1829 N N . GLU A 1 236 ? 41.229 -35.535 -56.813 1.00 47.84 236 GLU A N 1
ATOM 1830 C CA . GLU A 1 236 ? 41.361 -36.640 -57.783 1.00 47.84 236 GLU A CA 1
ATOM 1831 C C . GLU A 1 236 ? 40.442 -36.540 -59.017 1.00 47.84 236 GLU A C 1
ATOM 1833 O O . GLU A 1 236 ? 40.418 -37.447 -59.849 1.00 47.84 236 GLU A O 1
ATOM 1838 N N . ARG A 1 237 ? 39.656 -35.467 -59.184 1.00 46.84 237 ARG A N 1
ATOM 1839 C CA . ARG A 1 237 ? 38.632 -35.413 -60.254 1.00 46.84 237 ARG A CA 1
ATOM 1840 C C . ARG A 1 237 ? 38.488 -34.066 -60.964 1.00 46.84 237 ARG A C 1
ATOM 1842 O O . ARG A 1 237 ? 37.401 -33.709 -61.403 1.00 46.84 237 ARG A O 1
ATOM 1849 N N . GLY A 1 238 ? 39.591 -33.336 -61.101 1.00 41.50 238 GLY A N 1
ATOM 1850 C CA . GLY A 1 238 ? 39.638 -32.013 -61.732 1.00 41.50 238 GLY A CA 1
ATOM 1851 C C . GLY A 1 238 ? 40.544 -31.924 -62.959 1.00 41.50 238 GLY A C 1
ATOM 1852 O O . GLY A 1 238 ? 41.151 -30.885 -63.164 1.00 41.50 238 GLY A O 1
ATOM 1853 N N . ASN A 1 239 ? 40.677 -32.994 -63.751 1.00 45.81 239 ASN A N 1
ATOM 1854 C CA . ASN A 1 239 ? 41.249 -32.906 -65.097 1.00 45.81 239 ASN A CA 1
ATOM 1855 C C . ASN A 1 239 ? 40.385 -33.701 -66.082 1.00 45.81 239 ASN A C 1
ATOM 1857 O O . ASN A 1 239 ? 40.623 -34.877 -66.347 1.00 45.81 239 ASN A O 1
ATOM 1861 N N . ARG A 1 240 ? 39.309 -33.066 -66.541 1.00 42.09 240 ARG A N 1
ATOM 1862 C CA . ARG A 1 240 ? 38.611 -33.374 -67.792 1.00 42.09 240 ARG A CA 1
ATOM 1863 C C . ARG A 1 240 ? 37.708 -32.186 -68.087 1.00 42.09 240 ARG A C 1
ATOM 1865 O O . ARG A 1 240 ? 36.782 -31.911 -67.329 1.00 42.09 240 ARG A O 1
ATOM 1872 N N . GLY A 1 241 ? 38.088 -31.439 -69.118 1.00 34.56 241 GLY A N 1
ATOM 1873 C CA . GLY A 1 241 ? 37.376 -30.254 -69.565 1.00 34.56 241 GLY A CA 1
ATOM 1874 C C . GLY A 1 241 ? 35.971 -30.566 -70.059 1.00 34.56 241 GLY A C 1
ATOM 1875 O O . GLY A 1 241 ? 35.608 -31.724 -70.253 1.00 34.56 241 GLY A O 1
ATOM 1876 N N . LEU A 1 242 ? 35.209 -29.506 -70.292 1.00 41.56 242 LEU A N 1
ATOM 1877 C CA . LEU A 1 242 ? 34.555 -29.333 -71.577 1.00 41.56 242 LEU A CA 1
ATOM 1878 C C . LEU A 1 242 ? 34.150 -27.871 -71.765 1.00 41.56 242 LEU A C 1
ATOM 1880 O O . LEU A 1 242 ? 33.852 -27.149 -70.814 1.00 41.56 242 LEU A O 1
ATOM 1884 N N . ASP A 1 243 ? 34.200 -27.503 -73.032 1.00 33.03 243 ASP A N 1
ATOM 1885 C CA . ASP A 1 243 ? 34.056 -26.191 -73.624 1.00 33.03 243 ASP A CA 1
ATOM 1886 C C . ASP A 1 243 ? 32.640 -25.597 -73.563 1.00 33.03 243 ASP A C 1
ATOM 1888 O O . ASP A 1 243 ? 31.634 -26.300 -73.496 1.00 33.03 243 ASP A O 1
ATOM 1892 N N . VAL A 1 244 ? 32.632 -24.260 -73.607 1.00 37.00 244 VAL A N 1
ATOM 1893 C CA . VAL A 1 244 ? 31.776 -23.356 -74.402 1.00 37.00 244 VAL A CA 1
ATOM 1894 C C . VAL A 1 244 ? 30.389 -23.866 -74.810 1.00 37.00 244 VAL A C 1
ATOM 1896 O O . VAL A 1 244 ? 30.309 -24.746 -75.650 1.00 37.00 244 VAL A O 1
ATOM 1899 N N . VAL A 1 245 ? 29.327 -23.148 -74.407 1.00 36.38 245 VAL A N 1
ATOM 1900 C CA . VAL A 1 245 ? 28.249 -22.665 -75.306 1.00 36.38 245 VAL A CA 1
ATOM 1901 C C . VAL A 1 245 ? 27.594 -21.425 -74.675 1.00 36.38 245 VAL A C 1
ATOM 1903 O O . VAL A 1 245 ? 27.134 -21.461 -73.535 1.00 36.38 245 VAL A O 1
ATOM 1906 N N . GLY A 1 246 ? 27.576 -20.321 -75.429 1.00 33.25 246 GLY A N 1
ATOM 1907 C CA . GLY A 1 246 ? 26.794 -19.119 -75.139 1.00 33.25 246 GLY A CA 1
ATOM 1908 C C . GLY A 1 246 ? 25.323 -19.275 -75.529 1.00 33.25 246 GLY A C 1
ATOM 1909 O O . GLY A 1 246 ? 24.970 -20.123 -76.343 1.00 33.25 246 GLY A O 1
ATOM 1910 N N . GLY A 1 247 ? 24.455 -18.442 -74.962 1.00 31.75 247 GLY A N 1
ATOM 1911 C CA . GLY A 1 247 ? 23.029 -18.505 -75.256 1.00 31.75 247 GLY A CA 1
ATOM 1912 C C . GLY A 1 247 ? 22.253 -17.396 -74.571 1.00 31.75 247 GLY A C 1
ATOM 1913 O O . GLY A 1 247 ? 21.924 -17.493 -73.396 1.00 31.75 247 GLY A O 1
ATOM 1914 N N . ASP A 1 248 ? 22.013 -16.361 -75.363 1.00 35.75 248 ASP A N 1
ATOM 1915 C CA . ASP A 1 248 ? 21.041 -15.280 -75.237 1.00 35.75 248 ASP A CA 1
ATOM 1916 C C . ASP A 1 248 ? 19.663 -15.737 -74.710 1.00 35.75 248 ASP A C 1
ATOM 1918 O O . ASP A 1 248 ? 19.249 -16.857 -75.025 1.00 35.75 248 ASP A O 1
ATOM 1922 N N . ARG A 1 249 ? 18.955 -14.861 -73.970 1.00 37.22 249 ARG A N 1
ATOM 1923 C CA . ARG A 1 249 ? 17.488 -14.629 -74.036 1.00 37.22 249 ARG A CA 1
ATOM 1924 C C . ARG A 1 249 ? 16.915 -13.835 -72.850 1.00 37.22 249 ARG A C 1
ATOM 1926 O O . ARG A 1 249 ? 16.969 -14.257 -71.699 1.00 37.22 249 ARG A O 1
ATOM 1933 N N . ASP A 1 250 ? 16.259 -12.748 -73.244 1.00 32.75 250 ASP A N 1
ATOM 1934 C CA . ASP A 1 250 ? 14.920 -12.289 -72.852 1.00 32.75 250 ASP A CA 1
ATOM 1935 C C . ASP A 1 250 ? 14.605 -11.796 -71.425 1.00 32.75 250 ASP A C 1
ATOM 1937 O O . ASP A 1 250 ? 14.486 -12.526 -70.443 1.00 32.75 250 ASP A O 1
ATOM 1941 N N . GLN A 1 251 ? 14.304 -10.497 -71.415 1.00 38.69 251 GLN A N 1
ATOM 1942 C CA . GLN A 1 251 ? 13.420 -9.724 -70.535 1.00 38.69 251 GLN A CA 1
ATOM 1943 C C . GLN A 1 251 ? 11.946 -9.963 -70.964 1.00 38.69 251 GLN A C 1
ATOM 1945 O O . GLN A 1 251 ? 11.734 -10.183 -72.156 1.00 38.69 251 GLN A O 1
ATOM 1950 N N . PRO A 1 252 ? 10.913 -9.963 -70.080 1.00 45.03 252 PRO A N 1
ATOM 1951 C CA . PRO A 1 252 ? 10.237 -8.725 -69.624 1.00 45.03 252 PRO A CA 1
ATOM 1952 C C . PRO A 1 252 ? 9.757 -8.766 -68.150 1.00 45.03 252 PRO A C 1
ATOM 1954 O O . PRO A 1 252 ? 9.506 -9.817 -67.574 1.00 45.03 252 PRO A O 1
ATOM 1957 N N . ASP A 1 253 ? 9.832 -7.665 -67.398 1.00 40.41 253 ASP A N 1
ATOM 1958 C CA . ASP A 1 253 ? 8.792 -6.630 -67.197 1.00 40.41 253 ASP A CA 1
ATOM 1959 C C . ASP A 1 253 ? 7.404 -7.154 -66.767 1.00 40.41 253 ASP A C 1
ATOM 1961 O O . ASP A 1 253 ? 6.642 -7.646 -67.593 1.00 40.41 253 ASP A O 1
ATOM 1965 N N . VAL A 1 254 ? 7.039 -6.953 -65.489 1.00 42.06 254 VAL A N 1
ATOM 1966 C CA . VAL A 1 254 ? 5.634 -6.802 -65.067 1.00 42.06 254 VAL A CA 1
ATOM 1967 C C . VAL A 1 254 ? 5.526 -5.721 -63.985 1.00 42.06 254 VAL A C 1
ATOM 1969 O O . VAL A 1 254 ? 5.953 -5.864 -62.838 1.00 42.06 254 VAL A O 1
ATOM 1972 N N . ARG A 1 255 ? 4.920 -4.618 -64.415 1.00 37.38 255 ARG A N 1
ATOM 1973 C CA . ARG A 1 255 ? 4.447 -3.448 -63.674 1.00 37.38 255 ARG A CA 1
ATOM 1974 C C . ARG A 1 255 ? 3.542 -3.771 -62.474 1.00 37.38 255 ARG A C 1
ATOM 1976 O O . ARG A 1 255 ? 2.744 -4.693 -62.527 1.00 37.38 255 ARG A O 1
ATOM 1983 N N . ARG A 1 256 ? 3.626 -2.860 -61.489 1.00 37.56 256 ARG A N 1
ATOM 1984 C CA . ARG A 1 256 ? 2.568 -2.133 -60.733 1.00 37.56 256 ARG A CA 1
ATOM 1985 C C . ARG A 1 256 ? 1.214 -2.808 -60.484 1.00 37.56 256 ARG A C 1
ATOM 1987 O O . ARG A 1 256 ? 0.647 -3.385 -61.390 1.00 37.56 256 ARG A O 1
ATOM 1994 N N . LEU A 1 257 ? 0.645 -2.475 -59.316 1.00 39.19 257 LEU A N 1
ATOM 1995 C CA . LEU A 1 257 ? -0.772 -2.216 -58.934 1.00 39.19 257 LEU A CA 1
ATOM 1996 C C . LEU A 1 257 ? -0.865 -2.624 -57.438 1.00 39.19 257 LEU A C 1
ATOM 1998 O O . LEU A 1 257 ? -0.257 -3.615 -57.064 1.00 39.19 257 LEU A O 1
ATOM 2002 N N . LEU A 1 258 ? -1.509 -1.983 -56.460 1.00 36.38 258 LEU A N 1
ATOM 2003 C CA . LEU A 1 258 ? -2.413 -0.843 -56.300 1.00 36.38 258 LEU A CA 1
ATOM 2004 C C . LEU A 1 258 ? -2.449 -0.533 -54.776 1.00 36.38 258 LEU A C 1
ATOM 2006 O O . LEU A 1 258 ? -2.446 -1.449 -53.959 1.00 36.38 258 LEU A O 1
ATOM 2010 N N . ARG A 1 259 ? -2.519 0.745 -54.385 1.00 37.34 259 ARG A N 1
ATOM 2011 C CA . ARG A 1 259 ? -3.223 1.235 -53.163 1.00 37.34 259 ARG A CA 1
ATOM 2012 C C . ARG A 1 259 ? -4.677 1.607 -53.575 1.00 37.34 259 ARG A C 1
ATOM 2014 O O . ARG A 1 259 ? -4.888 1.609 -54.789 1.00 37.34 259 ARG A O 1
ATOM 2021 N N . PRO A 1 260 ? -5.621 2.109 -52.728 1.00 50.41 260 PRO A N 1
ATOM 2022 C CA . PRO A 1 260 ? -5.831 2.162 -51.252 1.00 50.41 260 PRO A CA 1
ATOM 2023 C C . PRO A 1 260 ? -7.306 1.810 -50.819 1.00 50.41 260 PRO A C 1
ATOM 2025 O O . PRO A 1 260 ? -8.107 1.419 -51.658 1.00 50.41 260 PRO A O 1
ATOM 2028 N N . GLY A 1 261 ? -7.694 2.039 -49.542 1.00 33.81 261 GLY A N 1
ATOM 2029 C CA . GLY A 1 261 ? -9.097 2.259 -49.066 1.00 33.81 261 GLY A CA 1
ATOM 2030 C C . GLY A 1 261 ? -9.508 1.392 -47.850 1.00 33.81 261 GLY A C 1
ATOM 2031 O O . GLY A 1 261 ? -9.400 0.180 -47.953 1.00 33.81 261 GLY A O 1
ATOM 2032 N N . THR A 1 262 ? -9.727 1.877 -46.609 1.00 35.56 262 THR A N 1
ATOM 2033 C CA . THR A 1 262 ? -10.767 2.744 -45.964 1.00 35.56 262 THR A CA 1
ATOM 2034 C C . THR A 1 262 ? -11.981 2.005 -45.356 1.00 35.56 262 THR A C 1
ATOM 2036 O O . THR A 1 262 ? -12.499 1.066 -45.945 1.00 35.56 262 THR A O 1
ATOM 2039 N N . SER A 1 263 ? -12.492 2.559 -44.229 1.00 31.38 263 SER A N 1
ATOM 2040 C CA . SER A 1 263 ? -13.830 2.355 -43.600 1.00 31.38 263 SER A CA 1
ATOM 2041 C C . SER A 1 263 ? -13.966 1.163 -42.615 1.00 31.38 263 SER A C 1
ATOM 2043 O O . SER A 1 263 ? -13.356 0.135 -42.851 1.00 31.38 263 SER A O 1
ATOM 2045 N N . HIS A 1 264 ? -14.722 1.150 -41.497 1.00 31.06 264 HIS A N 1
ATOM 2046 C CA . HIS A 1 264 ? -15.762 2.018 -40.909 1.00 31.06 264 HIS A CA 1
ATOM 2047 C C . HIS A 1 264 ? -16.120 1.521 -39.466 1.00 31.06 264 HIS A C 1
ATOM 2049 O O . HIS A 1 264 ? -16.099 0.313 -39.279 1.00 31.06 264 HIS A O 1
ATOM 2055 N N . ARG A 1 265 ? -16.575 2.421 -38.548 1.00 32.00 265 ARG A N 1
ATOM 2056 C CA . ARG A 1 265 ? -17.699 2.292 -37.540 1.00 32.00 265 ARG A CA 1
ATOM 2057 C C . ARG A 1 265 ? -17.665 1.137 -36.491 1.00 32.00 265 ARG A C 1
ATOM 2059 O O . ARG A 1 265 ? -17.071 0.111 -36.727 1.00 32.00 265 ARG A O 1
ATOM 2066 N N . SER A 1 266 ? -18.335 1.129 -35.327 1.00 29.33 266 SER A N 1
ATOM 2067 C CA . SER A 1 266 ? -19.247 1.993 -34.545 1.00 29.33 266 SER A CA 1
ATOM 2068 C C . SER A 1 266 ? -19.623 1.231 -33.249 1.00 29.33 266 SER A C 1
ATOM 2070 O O . SER A 1 266 ? -19.750 0.012 -33.306 1.00 29.33 266 SER A O 1
ATOM 2072 N N . GLY A 1 267 ? -19.942 1.947 -32.157 1.00 28.95 267 GLY A N 1
ATOM 2073 C CA . GLY A 1 267 ? -20.841 1.493 -31.071 1.00 28.95 267 GLY A CA 1
ATOM 2074 C C . GLY A 1 267 ? -20.184 0.688 -29.934 1.00 28.95 267 GLY A C 1
ATOM 2075 O O . GLY A 1 267 ? -19.210 -0.004 -30.159 1.00 28.95 267 GLY A O 1
ATOM 2076 N N . SER A 1 268 ? -20.663 0.678 -28.685 1.00 27.03 268 SER A N 1
ATOM 2077 C CA . SER A 1 268 ? -21.937 1.128 -28.116 1.00 27.03 268 SER A CA 1
ATOM 2078 C C . SER A 1 268 ? -21.896 0.979 -26.576 1.00 27.03 268 SER A C 1
ATOM 2080 O O . SER A 1 268 ? -21.308 0.018 -26.098 1.00 27.03 268 SER A O 1
ATOM 2082 N N . LYS A 1 269 ? -22.631 1.854 -25.863 1.00 29.66 269 LYS A N 1
ATOM 2083 C CA . LYS A 1 269 ? -23.305 1.660 -24.547 1.00 29.66 269 LYS A CA 1
ATOM 2084 C C . LYS A 1 269 ? -22.413 1.494 -23.300 1.00 29.66 269 LYS A C 1
ATOM 2086 O O . LYS A 1 269 ? -21.666 0.541 -23.175 1.00 29.66 269 LYS A O 1
ATOM 2091 N N . ALA A 1 270 ? -22.397 2.428 -22.344 1.00 27.80 270 ALA A N 1
ATOM 2092 C CA . ALA A 1 270 ? -23.492 2.863 -21.460 1.00 27.80 270 ALA A CA 1
ATOM 2093 C C . ALA A 1 270 ? -24.124 1.703 -20.669 1.00 27.80 270 ALA A C 1
ATOM 2095 O O . ALA A 1 270 ? -25.037 1.041 -21.154 1.00 27.80 270 ALA A O 1
ATOM 2096 N N . VAL A 1 271 ? -23.677 1.523 -19.424 1.00 31.22 271 VAL A N 1
ATOM 2097 C CA . VAL A 1 271 ? -24.427 0.818 -18.378 1.00 31.22 271 VAL A CA 1
ATOM 2098 C C . VAL A 1 271 ? -24.464 1.733 -17.164 1.00 31.22 271 VAL A C 1
ATOM 2100 O O . VAL A 1 271 ? -23.538 1.811 -16.363 1.00 31.22 271 VAL A O 1
ATOM 2103 N N . ALA A 1 272 ? -25.555 2.484 -17.091 1.00 26.66 272 ALA A N 1
ATOM 2104 C CA . ALA A 1 272 ? -26.054 3.025 -15.849 1.00 26.66 272 ALA A CA 1
ATOM 2105 C C . ALA A 1 272 ? -26.826 1.925 -15.108 1.00 26.66 272 ALA A C 1
ATOM 2107 O O . ALA A 1 272 ? -27.457 1.080 -15.742 1.00 26.66 272 ALA A O 1
ATOM 2108 N N . LYS A 1 273 ? -26.919 2.112 -13.787 1.00 26.48 273 LYS A N 1
ATOM 2109 C CA . LYS A 1 273 ? -28.053 1.700 -12.949 1.00 26.48 273 LYS A CA 1
ATOM 2110 C C . LYS A 1 273 ? -28.030 0.233 -12.515 1.00 26.48 273 LYS A C 1
ATOM 2112 O O . LYS A 1 273 ? -28.429 -0.639 -13.269 1.00 26.48 273 LYS A O 1
ATOM 2117 N N . LEU A 1 274 ? -27.725 -0.004 -11.236 1.00 25.22 274 LEU A N 1
ATOM 2118 C CA . LEU A 1 274 ? -28.534 -0.922 -10.435 1.00 25.22 274 LEU A CA 1
ATOM 2119 C C . LEU A 1 274 ? -28.433 -0.629 -8.926 1.00 25.22 274 LEU A C 1
ATOM 2121 O O . LEU A 1 274 ? -27.358 -0.595 -8.342 1.00 25.22 274 LEU A O 1
ATOM 2125 N N . CYS A 1 275 ? -29.622 -0.465 -8.347 1.00 26.33 275 CYS A N 1
ATOM 2126 C CA . CYS A 1 275 ? -30.028 -0.871 -7.003 1.00 26.33 275 CYS A CA 1
ATOM 2127 C C . CYS A 1 275 ? -29.370 -0.240 -5.765 1.00 26.33 275 CYS A C 1
ATOM 2129 O O . CYS A 1 275 ? -28.542 -0.824 -5.076 1.00 26.33 275 CYS A O 1
ATOM 2131 N N . SER A 1 276 ? -29.979 0.883 -5.371 1.00 27.80 276 SER A N 1
ATOM 2132 C CA . SER A 1 276 ? -30.462 1.104 -4.001 1.00 27.80 276 SER A CA 1
ATOM 2133 C C . SER A 1 276 ? -31.080 -0.177 -3.416 1.00 27.80 276 SER A C 1
ATOM 2135 O O . SER A 1 276 ? -32.108 -0.647 -3.906 1.00 27.80 276 SER A O 1
ATOM 2137 N N . HIS A 1 277 ? -30.467 -0.728 -2.366 1.00 30.66 277 HIS A N 1
ATOM 2138 C CA . HIS A 1 277 ? -31.092 -1.717 -1.491 1.00 30.66 277 HIS A CA 1
ATOM 2139 C C . HIS A 1 277 ? -30.967 -1.247 -0.039 1.00 30.66 277 HIS A C 1
ATOM 2141 O O . HIS A 1 277 ? -29.931 -1.362 0.612 1.00 30.66 277 HIS A O 1
ATOM 2147 N N . ARG A 1 278 ? -32.065 -0.684 0.465 1.00 35.56 278 ARG A N 1
ATOM 2148 C CA . ARG A 1 278 ? -32.253 -0.240 1.847 1.00 35.56 278 ARG A CA 1
ATOM 2149 C C . ARG A 1 278 ? -32.365 -1.476 2.745 1.00 35.56 278 ARG A C 1
ATOM 2151 O O . ARG A 1 278 ? -33.424 -2.089 2.827 1.00 35.56 278 ARG A O 1
ATOM 2158 N N . SER A 1 279 ? -31.261 -1.882 3.367 1.00 32.56 279 SER A N 1
ATOM 2159 C CA . SER A 1 279 ? -31.206 -3.028 4.282 1.00 32.56 279 SER A CA 1
ATOM 2160 C C . SER A 1 279 ? -31.445 -2.574 5.726 1.00 32.56 279 SER A C 1
ATOM 2162 O O . SER A 1 279 ? -30.589 -1.927 6.324 1.00 32.56 279 SER A O 1
ATOM 2164 N N . ARG A 1 280 ? -32.610 -2.929 6.288 1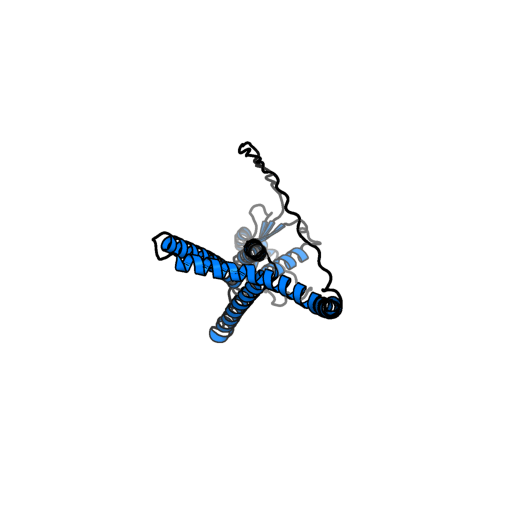.00 38.72 280 ARG A N 1
ATOM 2165 C CA . ARG A 1 280 ? -32.925 -2.842 7.726 1.00 38.72 280 ARG A CA 1
ATOM 2166 C C . ARG A 1 280 ? -32.130 -3.914 8.489 1.00 38.72 280 ARG A C 1
ATOM 2168 O O . ARG A 1 280 ? -32.657 -4.991 8.745 1.00 38.72 280 ARG A O 1
ATOM 2175 N N . ARG A 1 281 ? -30.860 -3.661 8.812 1.00 34.91 281 ARG A N 1
ATOM 2176 C CA . ARG A 1 281 ? -30.059 -4.533 9.693 1.00 34.91 281 ARG A CA 1
ATOM 2177 C C . ARG A 1 281 ? -29.617 -3.759 10.922 1.00 34.91 281 ARG A C 1
ATOM 2179 O O . ARG A 1 281 ? -29.231 -2.600 10.797 1.00 34.91 281 ARG A O 1
ATOM 2186 N N . LYS A 1 282 ? -29.667 -4.417 12.083 1.00 34.53 282 LYS A N 1
ATOM 2187 C CA . LYS A 1 282 ? -29.054 -3.928 13.321 1.00 34.53 282 LYS A CA 1
ATOM 2188 C C . LYS A 1 282 ? -27.562 -3.721 13.034 1.00 34.53 282 LYS A C 1
ATOM 2190 O O . LYS A 1 282 ? -26.899 -4.669 12.616 1.00 34.53 282 LYS A O 1
ATOM 2195 N N . GLN A 1 283 ? -27.066 -2.490 13.139 1.00 31.31 283 GLN A N 1
ATOM 2196 C CA . GLN A 1 283 ? -25.677 -2.150 12.814 1.00 31.31 283 GLN A CA 1
ATOM 2197 C C . GLN A 1 283 ? -24.888 -1.941 14.098 1.00 31.31 283 GLN A C 1
ATOM 2199 O O . GLN A 1 283 ? -25.155 -1.028 14.871 1.00 31.31 283 GLN A O 1
ATOM 2204 N N . LEU A 1 284 ? -23.890 -2.781 14.316 1.00 36.97 284 LEU A N 1
ATOM 2205 C CA . LEU A 1 284 ? -22.898 -2.574 15.349 1.00 36.97 284 LEU A CA 1
ATOM 2206 C C . LEU A 1 284 ? -21.732 -1.802 14.735 1.00 36.97 284 LEU A C 1
ATOM 2208 O O . LEU A 1 284 ? -21.012 -2.336 13.896 1.00 36.97 284 LEU A O 1
ATOM 2212 N N . VAL A 1 285 ? -21.567 -0.538 15.116 1.00 41.28 285 VAL A N 1
ATOM 2213 C CA . VAL A 1 285 ? -20.489 0.315 14.601 1.00 41.28 285 VAL A CA 1
ATOM 2214 C C . VAL A 1 285 ? -19.413 0.419 15.671 1.00 41.28 285 VAL A C 1
ATOM 2216 O O . VAL A 1 285 ? -19.538 1.168 16.629 1.00 41.28 285 VAL A O 1
ATOM 2219 N N . VAL A 1 286 ? -18.327 -0.327 15.544 1.00 43.47 286 VAL A N 1
ATOM 2220 C CA . VAL A 1 286 ? -17.167 -0.154 16.419 1.00 43.47 286 VAL A CA 1
ATOM 2221 C C . VAL A 1 286 ? -16.398 1.069 15.917 1.00 43.47 286 VAL A C 1
ATOM 2223 O O . VAL A 1 286 ? -15.720 1.013 14.895 1.00 43.47 286 VAL A O 1
ATOM 2226 N N . CYS A 1 287 ? -16.536 2.208 16.590 1.00 39.19 287 CYS A N 1
ATOM 2227 C CA . CYS A 1 287 ? -15.717 3.382 16.302 1.00 39.19 287 CYS A CA 1
ATOM 2228 C C . CYS A 1 287 ? -14.476 3.332 17.189 1.00 39.19 287 CYS A C 1
ATOM 2230 O O . CYS A 1 287 ? -14.575 3.553 18.390 1.00 39.19 287 CYS A O 1
ATOM 2232 N N . LEU A 1 288 ? -13.312 3.090 16.594 1.00 37.12 288 LEU A N 1
ATOM 2233 C CA . LEU A 1 288 ? -12.019 3.316 17.226 1.00 37.12 288 LEU A CA 1
ATOM 2234 C C . LEU A 1 288 ? -11.826 4.831 17.375 1.00 37.12 288 LEU A C 1
ATOM 2236 O O . LEU A 1 288 ? -11.678 5.550 16.383 1.00 37.12 288 LEU A O 1
ATOM 2240 N N . GLY A 1 289 ? -11.906 5.328 18.604 1.00 27.30 289 GLY A N 1
ATOM 2241 C CA . GLY A 1 289 ? -11.675 6.733 18.915 1.00 27.30 289 GLY A CA 1
ATOM 2242 C C . GLY A 1 289 ? -10.233 6.932 19.343 1.00 27.30 289 GLY A C 1
ATOM 2243 O O . GLY A 1 289 ? -9.701 6.187 20.162 1.00 27.30 289 GLY A O 1
ATOM 2244 N N . ILE A 1 290 ? -9.625 7.937 18.730 1.00 29.41 290 ILE A N 1
ATOM 2245 C CA . ILE A 1 290 ? -8.285 8.432 19.011 1.00 29.41 290 ILE A CA 1
ATOM 2246 C C . ILE A 1 290 ? -8.362 9.239 20.309 1.00 29.41 290 ILE A C 1
ATOM 2248 O O . ILE A 1 290 ? -9.268 10.065 20.451 1.00 29.41 290 ILE A O 1
ATOM 2252 N N . SER A 1 291 ? -7.418 9.013 21.219 1.00 27.59 291 SER A N 1
ATOM 2253 C CA . SER A 1 291 ? -7.093 9.956 22.288 1.00 27.59 291 SER A CA 1
ATOM 2254 C C . SER A 1 291 ? -5.620 10.304 22.232 1.00 27.59 291 SER A C 1
ATOM 2256 O O . SER A 1 291 ? -4.841 9.451 21.752 1.00 27.59 291 SER A O 1
#

Foldseek 3Di:
DCPDPPCVDPVPVDDDDPPVLVPDPVSVVVQCVAAPPVRLEGEAADEDPDDLQDVVLLVVVVVVVVVVLVVLPPDPQVQFAEAEADSSPVVNVVLVVLVVVLVVCVVVLLVVQQVVCCVLQVDNVVSVVVVVVVVVVLVVVVVVVQCCCCPVVVHGDRSNVSSVVVVVVSVVVVVVVVVVVVVVVVVVVVDDDPPVVVVVCVVSCCSNVVVVVVVVVVVVVVCVVVVVVVVVVVVVPPPDDDDDDDDDDDDDDDDDDDDDDDDDDDYDDDDDDDDDDDDSHRYYYHYHDDD

Radius of gyration: 37.89 Å; chains: 1; bounding box: 76×57×115 Å

Sequence (291 aa):
MAMRNNAREPSMAGFYIPPQILTNSEFKTAATMFVSADGHAVRYLVQTDLDPFGTQAMDQVAQIMDAARSAQPNTELADATISIAGLPAVNADVRDYYNHDMRFILTMTILVVLLILIVLLRAVVAPLYLIASVAISFLSALGIGVVVFQFILGQHLAWNVPGTAFIVLVAVGADYNLLLISRIRDEASRGMDEQPRRLLGELLGALVEGRQNRRRRQRLRSRQPLRRRLADRCGERGNRGLDVVGGDRDQPDVRRLLRPGTSHRSGSKAVAKLCSHRSRRKQLVVCLGIS